Protein AF-E9HWQ7-F1 (afdb_monomer_lite)

InterPro domains:
  IPR001841 Zinc finger, RING-type [PF14634] (20-63)
  IPR001841 Zinc finger, RING-type [PS50089] (20-62)
  IPR001841 Zinc finger, RING-type [SM00184] (20-61)
  IPR013083 Zinc finger, RING/FYVE/PHD-type [G3DSA:3.30.40.10] (8-100)
  IPR016024 Armadillo-type fold [SSF48371] (162-275)
  IPR017907 Zinc finger, RING-type, conserved site [PS00518] (38-47)
  IPR051435 RING finger E3 ubiquitin-protein ligases [PTHR22791] (16-121)

Structure (mmCIF, N/CA/C/O backbone):
data_AF-E9HWQ7-F1
#
_entry.id   AF-E9HWQ7-F1
#
loop_
_atom_site.group_PDB
_atom_site.id
_atom_site.type_symbol
_atom_site.label_atom_id
_atom_site.label_alt_id
_atom_site.label_comp_id
_atom_site.label_asym_id
_atom_site.label_entity_id
_atom_site.label_seq_id
_atom_site.pdbx_PDB_ins_code
_atom_site.Cartn_x
_atom_site.Cartn_y
_atom_site.Cartn_z
_atom_site.occupancy
_atom_site.B_iso_or_equiv
_atom_site.auth_seq_id
_atom_site.auth_comp_id
_atom_site.auth_asym_id
_atom_site.auth_atom_id
_atom_site.pdbx_PDB_model_num
ATOM 1 N N . MET A 1 1 ? -14.355 -8.819 18.023 1.00 38.09 1 MET A N 1
ATOM 2 C CA . MET A 1 1 ? -14.793 -7.953 19.145 1.00 38.09 1 MET A CA 1
ATOM 3 C C . MET A 1 1 ? -13.886 -6.730 19.161 1.00 38.09 1 MET A C 1
ATOM 5 O O . MET A 1 1 ? -12.693 -6.884 19.377 1.00 38.09 1 MET A O 1
ATOM 9 N N . SER A 1 2 ? -14.402 -5.565 18.770 1.00 34.78 2 SER A N 1
ATOM 10 C CA . SER A 1 2 ? -13.606 -4.384 18.405 1.00 34.78 2 SER A CA 1
ATOM 11 C C . SER A 1 2 ? -13.087 -3.610 19.626 1.00 34.78 2 SER A C 1
ATOM 13 O O . SER A 1 2 ? -13.754 -3.515 20.651 1.00 34.78 2 SER A O 1
ATOM 15 N N . ALA A 1 3 ? -11.909 -2.991 19.502 1.00 43.78 3 ALA A N 1
ATOM 16 C CA . ALA A 1 3 ? -11.266 -2.164 20.536 1.00 43.78 3 ALA A CA 1
ATOM 17 C C . ALA A 1 3 ? -12.123 -0.976 21.046 1.00 43.78 3 ALA A C 1
ATOM 19 O O . ALA A 1 3 ? -11.803 -0.346 22.054 1.00 43.78 3 ALA A O 1
ATOM 20 N N . GLU A 1 4 ? -13.233 -0.668 20.374 1.00 41.59 4 GLU A N 1
ATOM 21 C CA . GLU A 1 4 ? -14.211 0.333 20.803 1.00 41.59 4 GLU A CA 1
ATOM 22 C C . GLU A 1 4 ? -15.062 -0.141 21.989 1.00 41.59 4 GLU A C 1
ATOM 24 O O . GLU A 1 4 ? -15.392 0.664 22.864 1.00 41.59 4 GLU A O 1
ATOM 29 N N . SER A 1 5 ? -15.370 -1.442 22.081 1.00 48.78 5 SER A N 1
ATOM 30 C CA . SER A 1 5 ? -16.179 -1.988 23.179 1.00 48.78 5 SER A CA 1
ATOM 31 C C . SER A 1 5 ? -15.398 -2.052 24.494 1.00 48.78 5 SER A C 1
ATOM 33 O O . SER A 1 5 ? -15.957 -1.794 25.561 1.00 48.78 5 SER A O 1
ATOM 35 N N . SER A 1 6 ? -14.091 -2.328 24.432 1.00 52.00 6 SER A N 1
ATOM 36 C CA . SER A 1 6 ? -13.209 -2.334 25.606 1.00 52.00 6 SER A CA 1
ATOM 37 C C . SER A 1 6 ? -12.961 -0.920 26.145 1.00 52.00 6 SER A C 1
ATOM 39 O O . SER A 1 6 ? -12.979 -0.706 27.357 1.00 52.00 6 SER A O 1
ATOM 41 N N . PHE A 1 7 ? -12.818 0.074 25.263 1.00 51.38 7 PHE A N 1
ATOM 42 C CA . PHE A 1 7 ? -12.596 1.468 25.648 1.00 51.38 7 PHE A CA 1
ATOM 43 C C . PHE A 1 7 ? -13.839 2.136 26.261 1.00 51.38 7 PHE A C 1
ATOM 45 O O . PHE A 1 7 ? -13.739 2.840 27.271 1.00 51.38 7 PHE A O 1
ATOM 52 N N . ASN A 1 8 ? -15.025 1.899 25.687 1.00 55.72 8 ASN A N 1
ATOM 53 C CA . ASN A 1 8 ? -16.276 2.461 26.203 1.00 55.72 8 ASN A CA 1
ATOM 54 C C . ASN A 1 8 ? -16.582 1.926 27.618 1.00 55.72 8 ASN A C 1
ATOM 56 O O . ASN A 1 8 ? -17.048 2.669 28.482 1.00 55.72 8 ASN A O 1
ATOM 60 N N . GLY A 1 9 ? -16.207 0.671 27.894 1.00 57.03 9 GLY A N 1
ATOM 61 C CA . GLY A 1 9 ? -16.272 0.081 29.231 1.00 57.03 9 GLY A CA 1
ATOM 62 C C . GLY A 1 9 ? -15.410 0.817 30.263 1.00 57.03 9 GLY A C 1
ATOM 63 O O . GLY A 1 9 ? -15.884 1.112 31.360 1.00 57.03 9 GLY A O 1
ATOM 64 N N . SER A 1 10 ? -14.173 1.176 29.914 1.00 58.75 10 SER A N 1
ATOM 65 C CA . SER A 1 10 ? -13.253 1.890 30.815 1.00 58.75 10 SER A CA 1
ATOM 66 C C . SER A 1 10 ? -13.694 3.332 31.096 1.00 58.75 10 SER A C 1
ATOM 68 O O . SER A 1 10 ? -13.642 3.782 32.242 1.00 58.75 10 SER A O 1
ATOM 70 N N . TYR A 1 11 ? -14.198 4.045 30.081 1.00 61.53 11 TYR A N 1
ATOM 71 C CA . TYR A 1 11 ? -14.720 5.409 30.234 1.00 61.53 11 TYR A CA 1
ATOM 72 C C . TYR A 1 11 ? -15.945 5.464 31.157 1.00 61.53 11 TYR A C 1
ATOM 74 O O . TYR A 1 11 ? -16.020 6.325 32.037 1.00 61.53 11 TYR A O 1
ATOM 82 N N . GLN A 1 12 ? -16.897 4.540 30.985 1.00 63.78 12 GLN A N 1
ATOM 83 C CA . GLN A 1 12 ? -18.099 4.501 31.822 1.00 63.78 12 GLN A CA 1
ATOM 84 C C . GLN A 1 12 ? -17.757 4.154 33.275 1.00 63.78 12 GLN A C 1
ATOM 86 O O . GLN A 1 12 ? -18.236 4.828 34.186 1.00 63.78 12 GLN A O 1
ATOM 91 N N . ARG A 1 13 ? -16.852 3.189 33.506 1.00 64.44 13 ARG A N 1
ATOM 92 C CA . ARG A 1 13 ? -16.381 2.847 34.861 1.00 64.44 13 ARG A CA 1
ATOM 93 C C . ARG A 1 13 ? -15.759 4.047 35.576 1.00 64.44 13 ARG A C 1
ATOM 95 O O . ARG A 1 13 ? -16.118 4.324 36.716 1.00 64.44 13 ARG A O 1
ATOM 102 N N . LEU A 1 14 ? -14.890 4.803 34.902 1.00 64.12 14 LEU A N 1
ATOM 103 C CA . LEU A 1 1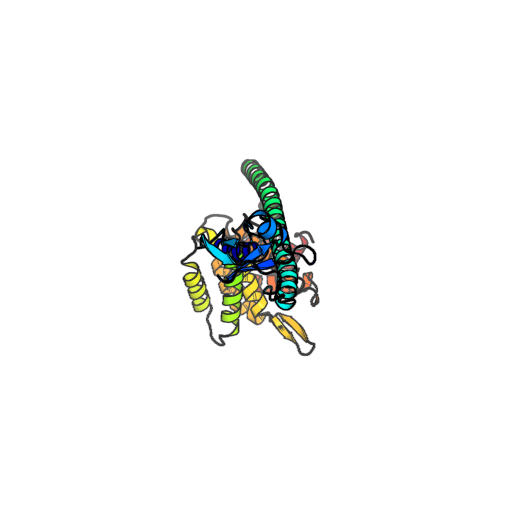4 ? -14.262 5.998 35.480 1.00 64.12 14 LEU A CA 1
ATOM 104 C C . LEU A 1 14 ? -15.267 7.131 35.726 1.00 64.12 14 LEU A C 1
ATOM 106 O O . LEU A 1 14 ? -15.183 7.822 36.737 1.00 64.12 14 LEU A O 1
ATOM 110 N N . LYS A 1 15 ? -16.257 7.311 34.845 1.00 69.50 15 LYS A N 1
ATOM 111 C CA . LYS A 1 15 ? -17.285 8.350 35.000 1.00 69.50 15 LYS A CA 1
ATOM 112 C C . LYS A 1 15 ? -18.106 8.161 36.281 1.00 69.50 15 LYS A C 1
ATOM 114 O O . LYS A 1 15 ? -18.339 9.141 36.984 1.00 69.50 15 LYS A O 1
ATOM 119 N N . HIS A 1 16 ? -18.496 6.927 36.605 1.00 71.12 16 HIS A N 1
ATOM 120 C CA . HIS A 1 16 ? -19.248 6.616 37.828 1.00 71.12 16 HIS A CA 1
ATOM 121 C C . HIS A 1 16 ? -18.441 6.845 39.111 1.00 71.12 16 HIS A C 1
ATOM 123 O O . HIS A 1 16 ? -19.009 7.225 40.135 1.00 71.12 16 HIS A O 1
ATOM 129 N N . LEU A 1 17 ? -17.115 6.692 39.049 1.00 72.31 17 LEU A N 1
ATOM 130 C CA . LEU A 1 17 ? -16.229 7.019 40.167 1.00 72.31 17 LEU A CA 1
ATOM 131 C C . LEU A 1 17 ? -16.227 8.521 40.480 1.00 72.31 17 LEU A C 1
ATOM 133 O O . LEU A 1 17 ? -16.073 8.912 41.630 1.00 72.31 17 LEU A O 1
ATOM 137 N N . MET A 1 18 ? -16.488 9.367 39.483 1.00 75.69 18 MET A N 1
ATOM 138 C CA . MET A 1 18 ? -16.375 10.823 39.590 1.00 75.69 18 MET A CA 1
ATOM 139 C C . MET A 1 18 ? -17.696 11.567 39.819 1.00 75.69 18 MET A C 1
ATOM 141 O O . MET A 1 18 ? -17.697 12.796 39.905 1.00 75.69 18 MET A O 1
ATOM 145 N N . THR A 1 19 ? -18.824 10.859 39.895 1.00 84.88 19 THR A N 1
ATOM 146 C CA . THR A 1 19 ? -20.160 11.459 40.041 1.00 84.88 19 THR A CA 1
ATOM 147 C C . THR A 1 19 ? -20.924 10.856 41.207 1.00 84.88 19 THR A C 1
ATOM 149 O O . THR A 1 19 ? -20.818 9.664 41.482 1.00 84.88 19 THR A O 1
ATOM 152 N N . CYS A 1 20 ? -21.755 11.658 41.865 1.00 87.12 20 CYS A N 1
ATOM 153 C CA . CYS A 1 20 ? -22.647 11.163 42.904 1.00 87.12 20 CYS A CA 1
ATOM 154 C C . CYS A 1 20 ? -23.802 10.354 42.314 1.00 87.12 20 CYS A C 1
ATOM 156 O O . CYS A 1 20 ? -24.519 10.854 41.458 1.00 87.12 20 CYS A O 1
ATOM 158 N N . PHE A 1 21 ? -24.049 9.149 42.827 1.00 86.25 21 PHE A N 1
ATOM 159 C CA . PHE A 1 21 ? -25.102 8.267 42.313 1.00 86.25 21 PHE A CA 1
ATOM 160 C C . PHE A 1 21 ? -26.533 8.782 42.566 1.00 86.25 21 PHE A C 1
ATOM 162 O O . PHE A 1 21 ? -27.467 8.375 41.891 1.00 86.25 21 PHE A O 1
ATOM 169 N N . VAL A 1 22 ? -26.716 9.698 43.524 1.00 88.75 22 VAL A N 1
ATOM 170 C CA . VAL A 1 22 ? -28.037 10.273 43.844 1.00 88.75 22 VAL A CA 1
ATOM 171 C C . VAL A 1 22 ? -28.389 11.432 42.916 1.00 88.75 22 VAL A C 1
ATOM 173 O O . VAL A 1 22 ? -29.502 11.516 42.416 1.00 88.75 22 VAL A O 1
ATOM 176 N N . CYS A 1 23 ? -27.449 12.355 42.705 1.00 90.38 23 CYS A N 1
ATOM 177 C CA . CYS A 1 23 ? -27.715 13.597 41.967 1.00 90.38 23 CYS A CA 1
ATOM 178 C C . CYS A 1 23 ? -27.009 13.677 40.612 1.00 90.38 23 CYS A C 1
ATOM 180 O O . CYS A 1 23 ? -27.131 14.689 39.933 1.00 90.38 23 CYS A O 1
ATOM 182 N N . TYR A 1 24 ? -26.207 12.670 40.266 1.00 87.88 24 TYR A N 1
ATOM 183 C CA . TYR A 1 24 ? -25.407 12.559 39.042 1.00 87.88 24 TYR A CA 1
ATOM 184 C C . TYR A 1 24 ? -24.412 13.704 38.780 1.00 87.88 24 TYR A C 1
ATOM 186 O O . TYR A 1 24 ? -23.743 13.729 37.748 1.00 87.88 24 TYR A O 1
ATOM 194 N N . ASN A 1 25 ? -24.241 14.619 39.738 1.00 87.00 25 ASN A N 1
ATOM 195 C CA . ASN A 1 25 ? -23.278 15.711 39.652 1.00 87.00 25 ASN A CA 1
ATOM 196 C C . ASN A 1 25 ? -21.856 15.228 39.949 1.00 87.00 25 ASN A C 1
ATOM 198 O O . ASN A 1 25 ? -21.650 14.361 40.805 1.00 87.00 25 ASN A O 1
ATOM 202 N N . LYS A 1 26 ? -20.877 15.834 39.267 1.00 83.50 26 LYS A N 1
ATOM 203 C CA . LYS A 1 26 ? -19.449 15.572 39.486 1.00 83.50 26 LYS A CA 1
ATOM 204 C C . LYS A 1 26 ? -18.993 16.038 40.864 1.00 83.50 26 LYS A C 1
ATOM 206 O O . LYS A 1 26 ? -19.458 17.066 41.358 1.00 83.50 26 LYS A O 1
ATOM 211 N N . TYR A 1 27 ? -18.064 15.292 41.449 1.00 80.50 27 TYR A N 1
ATOM 212 C CA . TYR A 1 27 ? -17.334 15.743 42.626 1.00 80.50 27 TYR A CA 1
ATOM 213 C C . TYR A 1 27 ? -16.351 16.860 42.263 1.00 80.50 27 TYR A C 1
ATOM 215 O O . TYR A 1 27 ? -15.840 16.923 41.144 1.00 80.50 27 TYR A O 1
ATOM 223 N N . SER A 1 28 ? -16.123 17.754 43.217 1.00 74.62 28 SER A N 1
ATOM 224 C CA . SER A 1 28 ? -15.225 18.906 43.110 1.00 74.62 28 SER A CA 1
ATOM 225 C C . SER A 1 28 ? -14.748 19.301 44.508 1.00 74.62 28 SER A C 1
ATOM 227 O O . SER A 1 28 ? -15.270 18.797 45.505 1.00 74.62 28 SER A O 1
ATOM 229 N N . ALA A 1 29 ? -13.820 20.257 44.604 1.00 72.12 29 ALA A N 1
ATOM 230 C CA . ALA A 1 29 ? -13.385 20.806 45.892 1.00 72.12 29 ALA A CA 1
ATOM 231 C C . ALA A 1 29 ? -14.562 21.325 46.751 1.00 72.12 29 ALA A C 1
ATOM 233 O O . ALA A 1 29 ? -14.568 21.154 47.968 1.00 72.12 29 ALA A O 1
ATOM 234 N N . SER A 1 30 ? -15.592 21.887 46.108 1.00 75.38 30 SER A N 1
ATOM 235 C CA . SER A 1 30 ? -16.830 22.373 46.737 1.00 75.38 30 SER A CA 1
ATOM 236 C C . SER A 1 30 ? -17.905 21.296 46.936 1.00 75.38 30 SER A C 1
ATOM 238 O O . SER A 1 30 ? -18.883 21.510 47.650 1.00 75.38 30 SER A O 1
ATOM 240 N N . ARG A 1 31 ? -17.746 20.125 46.310 1.00 77.50 31 ARG A N 1
ATOM 241 C CA . ARG A 1 31 ? -18.693 19.008 46.359 1.00 77.50 31 ARG A CA 1
ATOM 242 C C . ARG A 1 31 ? -17.937 17.724 46.666 1.00 77.50 31 ARG A C 1
ATOM 244 O O . ARG A 1 31 ? -17.792 16.861 45.804 1.00 77.50 31 ARG A O 1
ATOM 251 N N . LYS A 1 32 ? -17.448 17.614 47.900 1.00 75.81 32 LYS A N 1
ATOM 252 C CA . LYS A 1 32 ? -16.638 16.477 48.344 1.00 75.81 32 LYS A CA 1
ATOM 253 C C . LYS A 1 32 ? -17.486 15.196 48.480 1.00 75.81 32 LYS A C 1
ATOM 255 O O . LYS A 1 32 ? -18.629 15.268 48.958 1.00 75.81 32 LYS A O 1
ATOM 260 N N . PRO A 1 33 ? -16.971 14.030 48.049 1.00 81.94 33 PRO A N 1
ATOM 261 C CA . PRO A 1 33 ? -17.591 12.743 48.339 1.00 81.94 33 PRO A CA 1
ATOM 262 C C . PRO A 1 33 ? -17.432 12.400 49.827 1.00 81.94 33 PRO A C 1
ATOM 264 O O . PRO A 1 33 ? -16.368 12.607 50.404 1.00 81.94 33 PRO A O 1
ATOM 267 N N . LYS A 1 34 ? -18.479 11.839 50.435 1.00 81.25 34 LYS A N 1
ATOM 268 C CA . LYS A 1 34 ? -18.457 11.269 51.787 1.00 81.25 34 LYS A CA 1
ATOM 269 C C . LYS A 1 34 ? -18.725 9.773 51.725 1.00 81.25 34 LYS A C 1
ATOM 271 O O . LYS A 1 34 ? -19.663 9.349 51.048 1.00 81.25 34 LYS A O 1
ATOM 276 N N . TRP A 1 35 ? -17.919 9.003 52.448 1.00 81.94 35 TRP A N 1
ATOM 277 C CA . TRP A 1 35 ? -18.038 7.552 52.545 1.00 81.94 35 TRP A CA 1
ATOM 278 C C . TRP A 1 35 ? -19.020 7.164 53.647 1.00 81.94 35 TRP A C 1
ATOM 280 O O . TRP A 1 35 ? -18.956 7.669 54.763 1.00 81.94 35 TRP A O 1
ATOM 290 N N . LEU A 1 36 ? -19.917 6.241 53.328 1.00 81.62 36 LEU A N 1
ATOM 291 C CA . LEU A 1 36 ? -20.709 5.511 54.307 1.00 81.62 36 LEU A CA 1
ATOM 292 C C . LEU A 1 36 ? -19.890 4.323 54.850 1.00 81.62 36 LEU A C 1
ATOM 294 O O . LEU A 1 36 ? -18.910 3.899 54.232 1.00 81.62 36 LEU A O 1
ATOM 298 N N . ILE A 1 37 ? -20.302 3.739 55.979 1.00 81.31 37 ILE A N 1
ATOM 299 C CA . ILE A 1 37 ? -19.631 2.585 56.609 1.00 81.31 37 ILE A CA 1
ATOM 300 C C . ILE A 1 37 ? -19.638 1.387 55.650 1.00 81.31 37 ILE A C 1
ATOM 302 O O . ILE A 1 37 ? -18.648 0.667 55.536 1.00 81.31 37 ILE A O 1
ATOM 306 N N . CYS A 1 38 ? -20.706 1.265 54.856 1.00 83.62 38 CYS A N 1
ATOM 307 C CA . CYS A 1 38 ? -20.843 0.301 53.765 1.00 83.62 38 CYS A CA 1
ATOM 308 C C . CYS A 1 38 ? -19.901 0.534 52.562 1.00 83.62 38 CYS A C 1
ATOM 310 O O . CYS A 1 38 ? -20.076 -0.102 51.527 1.00 83.62 38 CYS A O 1
ATOM 312 N N . LYS A 1 39 ? -18.960 1.487 52.649 1.00 83.56 39 LYS A N 1
ATOM 313 C CA . LYS A 1 39 ? -17.978 1.859 51.612 1.00 83.56 39 LYS A CA 1
ATOM 314 C C . LYS A 1 39 ? -18.561 2.435 50.315 1.00 83.56 39 LYS A C 1
ATOM 316 O O . LYS A 1 39 ? -17.842 2.603 49.338 1.00 83.56 39 LYS A O 1
ATOM 321 N N . HIS A 1 40 ? -19.835 2.814 50.303 1.00 85.94 40 HIS A N 1
ATOM 322 C CA . HIS A 1 40 ? -20.406 3.606 49.211 1.00 85.94 40 HIS A CA 1
ATOM 323 C C . HIS A 1 40 ? -20.210 5.098 49.476 1.00 85.94 40 HIS A C 1
ATOM 325 O O . HIS A 1 40 ? -20.271 5.527 50.627 1.00 85.94 40 HIS A O 1
ATOM 331 N N . TYR A 1 41 ? -20.007 5.892 48.424 1.00 85.00 41 TYR A N 1
ATOM 332 C CA . TYR A 1 41 ? -19.729 7.323 48.538 1.00 85.00 41 TYR A CA 1
ATOM 333 C C . TYR A 1 41 ? -20.775 8.179 47.813 1.00 85.00 41 TYR A C 1
ATOM 335 O O . TYR A 1 41 ? -21.244 7.845 46.722 1.00 85.00 41 TYR A O 1
ATOM 343 N N . PHE A 1 42 ? -21.135 9.309 48.424 1.00 87.44 42 PHE A N 1
ATOM 344 C CA . PHE A 1 42 ? -22.141 10.242 47.907 1.00 87.44 42 PHE A CA 1
ATOM 345 C C . PHE A 1 42 ? -21.759 11.693 48.199 1.00 87.44 42 PHE A C 1
ATOM 347 O O . PHE A 1 42 ? -20.926 11.977 49.055 1.00 87.44 42 PHE A O 1
ATOM 354 N N . CYS A 1 43 ? -22.394 12.639 47.506 1.00 87.62 43 CYS A N 1
ATOM 355 C CA . CYS A 1 43 ? -22.187 14.060 47.768 1.00 87.62 43 CYS A CA 1
ATOM 356 C C . CYS A 1 43 ? -22.743 14.458 49.145 1.00 87.62 43 CYS A C 1
ATOM 358 O O . CYS A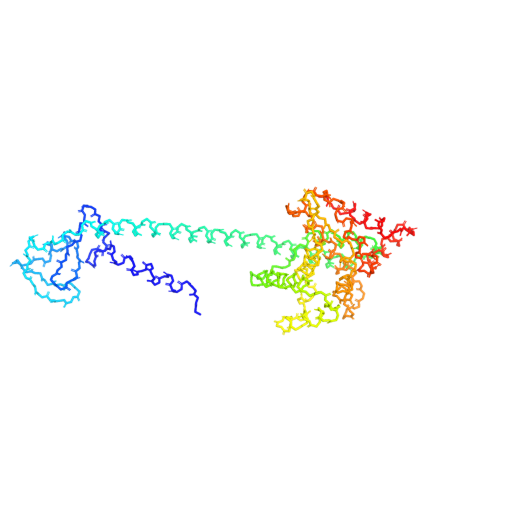 1 43 ? -23.846 14.034 49.491 1.00 87.62 43 CYS A O 1
ATOM 360 N N . GLN A 1 44 ? -22.047 15.317 49.900 1.00 85.12 44 GLN A N 1
ATOM 361 C CA . GLN A 1 44 ? -22.518 15.763 51.225 1.00 85.12 44 GLN A CA 1
ATOM 362 C C . GLN A 1 44 ? -23.936 16.354 51.185 1.00 85.12 44 GLN A C 1
ATOM 364 O O . GLN A 1 44 ? -24.776 15.991 52.000 1.00 85.12 44 GLN A O 1
ATOM 369 N N . GLN A 1 45 ? -24.236 17.191 50.188 1.00 87.75 45 GLN A N 1
ATOM 370 C CA . GLN A 1 45 ? -25.575 17.771 49.998 1.00 87.75 45 GLN A CA 1
ATOM 371 C C . GLN A 1 45 ? -26.663 16.703 49.799 1.00 87.75 45 GLN A C 1
ATOM 373 O O . GLN A 1 45 ? -27.819 16.910 50.143 1.00 87.75 45 GLN A O 1
ATOM 378 N N . CYS A 1 46 ? -26.299 15.569 49.202 1.00 89.94 46 CYS A N 1
ATOM 379 C CA . CYS A 1 46 ? -27.202 14.465 48.922 1.00 89.94 46 CYS A CA 1
ATOM 380 C C . CYS A 1 46 ? -27.469 13.670 50.198 1.00 89.94 46 CYS A C 1
ATOM 382 O O . CYS A 1 46 ? -28.616 13.353 50.484 1.00 89.94 46 CYS A O 1
ATOM 384 N N . LEU A 1 47 ? -26.412 13.401 50.972 1.00 87.69 47 LEU A N 1
ATOM 385 C CA . LEU A 1 47 ? -26.512 12.731 52.267 1.00 87.69 47 LEU A CA 1
ATOM 386 C C . LEU A 1 47 ? -27.357 13.536 53.255 1.00 87.69 47 LEU A C 1
ATOM 388 O O . LEU A 1 47 ? -28.244 12.968 53.877 1.00 87.69 47 LEU A O 1
ATOM 392 N N . ALA A 1 48 ? -27.160 14.856 53.314 1.00 85.50 48 ALA A N 1
ATOM 393 C CA . ALA A 1 48 ? -27.940 15.740 54.180 1.00 85.50 48 ALA A CA 1
ATOM 394 C C . ALA A 1 48 ? -29.450 15.714 53.873 1.00 85.50 48 ALA A C 1
ATOM 396 O O . ALA A 1 48 ? -30.261 15.871 54.775 1.00 85.50 48 ALA A O 1
ATOM 397 N N . LYS A 1 49 ? -29.842 15.488 52.610 1.00 88.19 49 LYS A N 1
ATOM 398 C CA . LYS A 1 49 ? -31.256 15.418 52.200 1.00 88.19 49 LYS A CA 1
ATOM 399 C C . LYS A 1 49 ? -31.937 14.092 52.528 1.00 88.19 49 LYS A C 1
ATOM 401 O O . LYS A 1 49 ? -33.152 14.068 52.668 1.00 88.19 49 LYS A O 1
ATOM 406 N N . ILE A 1 50 ? -31.180 12.996 52.572 1.00 87.44 50 ILE A N 1
ATOM 407 C CA . ILE A 1 50 ? -31.714 11.648 52.840 1.00 87.44 50 ILE A CA 1
ATOM 408 C C . ILE A 1 50 ? -31.529 11.224 54.298 1.00 87.44 50 ILE A C 1
ATOM 410 O O . ILE A 1 50 ? -31.927 10.125 54.675 1.00 87.44 50 ILE A O 1
ATOM 414 N N . GLN A 1 51 ? -30.867 12.062 55.091 1.00 86.19 51 GLN A N 1
ATOM 415 C CA . GLN A 1 51 ? -30.707 11.856 56.515 1.00 86.19 51 GLN A CA 1
ATOM 416 C C . GLN A 1 51 ? -32.036 12.114 57.217 1.00 86.19 51 GLN A C 1
ATOM 418 O O . GLN A 1 51 ? -32.621 13.187 57.095 1.00 86.19 51 GLN A O 1
ATOM 423 N N . GLU A 1 52 ? -32.466 11.148 58.017 1.00 82.88 52 GLU A N 1
ATOM 424 C CA . GLU A 1 52 ? -33.668 11.252 58.831 1.00 82.88 52 GLU A CA 1
ATOM 425 C C . GLU A 1 52 ? -33.316 10.864 60.268 1.00 82.88 52 GLU A C 1
ATOM 427 O O . GLU A 1 52 ? -32.770 9.789 60.513 1.00 82.88 52 GLU A O 1
ATOM 432 N N . LYS A 1 53 ? -33.561 11.767 61.229 1.00 83.81 53 LYS A N 1
ATOM 433 C CA . LYS A 1 53 ? -33.288 11.552 62.668 1.00 83.81 53 LYS A CA 1
ATOM 434 C C . LYS A 1 53 ? -31.865 11.037 62.974 1.00 83.81 53 LYS A C 1
ATOM 436 O O . LYS A 1 53 ? -31.671 10.225 63.871 1.00 83.81 53 LYS A O 1
ATOM 441 N N . GLY A 1 54 ? -30.861 11.492 62.217 1.00 81.19 54 GLY A N 1
ATOM 442 C CA . GLY A 1 54 ? -29.461 11.078 62.411 1.00 81.19 54 GLY A CA 1
ATOM 443 C C . GLY A 1 54 ? -29.085 9.733 61.778 1.00 81.19 54 GLY A C 1
ATOM 444 O O . GLY A 1 54 ? -27.946 9.292 61.917 1.00 81.19 54 GLY A O 1
ATOM 445 N N . MET A 1 55 ? -30.000 9.093 61.050 1.00 83.62 55 MET A N 1
ATOM 446 C CA . MET A 1 55 ? -29.746 7.853 60.321 1.00 83.62 55 MET A CA 1
ATOM 447 C C . MET A 1 55 ? -29.758 8.092 58.811 1.00 83.62 55 MET A C 1
ATOM 449 O O . MET A 1 55 ? -30.516 8.913 58.296 1.00 83.62 55 MET A O 1
ATOM 453 N N . ILE A 1 56 ? -28.922 7.348 58.088 1.00 88.62 56 ILE A N 1
ATOM 454 C CA . ILE A 1 56 ? -28.914 7.301 56.625 1.00 88.62 56 ILE A CA 1
ATOM 455 C C . ILE A 1 56 ? -29.063 5.854 56.179 1.00 88.62 56 ILE A C 1
ATOM 457 O O . ILE A 1 56 ? -28.336 4.963 56.624 1.00 88.62 56 ILE A O 1
ATOM 461 N N . LYS A 1 57 ? -29.977 5.633 55.236 1.00 90.06 57 LYS A N 1
ATOM 462 C CA . LYS A 1 57 ? -30.088 4.382 54.490 1.00 90.06 57 LYS A CA 1
ATOM 463 C C . LYS A 1 57 ? -29.321 4.520 53.180 1.00 90.06 57 LYS A C 1
ATOM 465 O O . LYS A 1 57 ? -29.637 5.391 52.374 1.00 90.06 57 LYS A O 1
ATOM 470 N N . CYS A 1 58 ? -28.312 3.678 52.959 1.00 89.31 58 CYS A N 1
ATOM 471 C CA . CYS A 1 58 ? -27.499 3.752 51.746 1.00 89.31 58 CYS A CA 1
ATOM 472 C C . CYS A 1 58 ? -28.371 3.588 50.480 1.00 89.31 58 CYS A C 1
ATOM 474 O O . CYS A 1 58 ? -29.035 2.559 50.343 1.00 89.31 58 CYS A O 1
ATOM 476 N N . PRO A 1 59 ? -28.324 4.520 49.512 1.00 89.56 59 PRO A N 1
ATOM 477 C CA . PRO A 1 59 ? -29.063 4.389 48.253 1.00 89.56 59 PRO A CA 1
ATOM 478 C C . PRO A 1 59 ? -28.690 3.160 47.407 1.00 89.56 59 PRO A C 1
ATOM 480 O O . PRO A 1 59 ? -29.505 2.707 46.610 1.00 89.56 59 PRO A O 1
ATOM 483 N N . LEU A 1 60 ? -27.474 2.622 47.571 1.00 87.88 60 LEU A N 1
ATOM 484 C CA . LEU A 1 60 ? -26.971 1.492 46.782 1.00 87.88 60 LEU A CA 1
ATOM 485 C C . LEU A 1 60 ? -27.254 0.138 47.445 1.00 87.88 60 LEU A C 1
ATOM 487 O O . LEU A 1 60 ? -27.886 -0.719 46.837 1.00 87.88 60 LEU A O 1
ATOM 491 N N . CYS A 1 61 ? -26.829 -0.060 48.697 1.00 91.31 61 CYS A N 1
ATOM 492 C CA . CYS A 1 61 ? -26.973 -1.350 49.390 1.00 91.31 61 CYS A CA 1
ATOM 493 C C . CYS A 1 61 ? -28.083 -1.388 50.444 1.00 91.31 61 CYS A C 1
ATOM 495 O O . CYS A 1 61 ? -28.288 -2.424 51.069 1.00 91.31 61 CYS A O 1
ATOM 497 N N . ARG A 1 62 ? -28.789 -0.273 50.674 1.00 89.81 62 ARG A N 1
ATOM 498 C CA . ARG A 1 62 ? -29.897 -0.151 51.641 1.00 89.81 62 ARG A CA 1
ATOM 499 C C . ARG A 1 62 ? -29.530 -0.414 53.106 1.00 89.81 62 ARG A C 1
ATOM 501 O O . ARG A 1 62 ? -30.434 -0.435 53.939 1.00 89.81 62 ARG A O 1
ATOM 508 N N . GLN A 1 63 ? -28.244 -0.559 53.435 1.00 88.50 63 GLN A N 1
ATOM 509 C CA . GLN A 1 63 ? -27.776 -0.667 54.817 1.00 88.50 63 GLN A CA 1
ATOM 510 C C . GLN A 1 63 ? -28.063 0.634 55.577 1.00 88.50 63 GLN A C 1
ATOM 512 O O . GLN A 1 63 ? -27.781 1.727 55.074 1.00 88.50 63 GLN A O 1
ATOM 517 N N . LEU A 1 64 ? -28.662 0.498 56.761 1.00 86.81 64 LEU A N 1
ATOM 518 C CA . LEU A 1 64 ? -28.972 1.596 57.672 1.00 86.81 64 LEU A CA 1
ATOM 519 C C . LEU A 1 64 ? -27.774 1.845 58.586 1.00 86.81 64 LEU A C 1
ATOM 521 O O . LEU A 1 64 ? -27.174 0.899 59.092 1.00 86.81 64 LEU A O 1
ATOM 525 N N . GLN A 1 65 ? -27.434 3.107 58.800 1.00 82.88 65 GLN A N 1
ATOM 526 C CA . GLN A 1 65 ? -26.311 3.480 59.650 1.00 82.88 65 GLN A CA 1
ATOM 527 C C . GLN A 1 65 ? -26.515 4.862 60.264 1.00 82.88 65 GLN A C 1
ATOM 529 O O . GLN A 1 65 ? -27.151 5.733 59.666 1.00 82.88 65 GLN A O 1
ATOM 534 N N . PHE A 1 66 ? -25.930 5.062 61.443 1.00 79.25 66 PHE A N 1
ATOM 535 C CA . PHE A 1 66 ? -25.820 6.377 62.063 1.00 79.25 66 PHE A CA 1
ATOM 536 C C . PHE A 1 66 ? -24.904 7.270 61.223 1.00 79.25 66 PHE A C 1
ATOM 538 O O . PHE A 1 66 ? -23.844 6.840 60.765 1.00 79.25 66 PHE A O 1
ATOM 545 N N . TYR A 1 67 ? -25.332 8.507 60.990 1.00 71.75 67 TYR A N 1
ATOM 546 C CA . TYR A 1 67 ? -24.547 9.514 60.291 1.00 71.75 67 TYR A CA 1
ATOM 547 C C . TYR A 1 67 ? -23.922 10.458 61.317 1.00 71.75 67 TYR A C 1
ATOM 549 O O . TYR A 1 67 ? -24.635 11.220 61.965 1.00 71.75 67 TYR A O 1
ATOM 557 N N . SER A 1 68 ? -22.596 10.410 61.457 1.00 66.50 68 SER A N 1
ATOM 558 C CA . SER A 1 68 ? -21.827 11.427 62.177 1.00 66.50 68 SER A CA 1
ATOM 559 C C . SER A 1 68 ? -21.015 12.256 61.185 1.00 66.50 68 SER A C 1
ATOM 561 O O . SER A 1 68 ? -20.482 11.730 60.205 1.00 66.50 68 SER A O 1
ATOM 563 N N . GLU A 1 69 ? -20.914 13.567 61.408 1.00 60.53 69 GLU A N 1
ATOM 564 C CA . GLU A 1 69 ? -20.104 14.434 60.541 1.00 60.53 69 GLU A CA 1
ATOM 565 C C . GLU A 1 69 ? -18.600 14.127 60.641 1.00 60.53 69 GLU A C 1
ATOM 567 O O . GLU A 1 69 ? -17.865 14.355 59.679 1.00 60.53 69 GLU A O 1
ATOM 572 N N . GLU A 1 70 ? -18.182 13.526 61.757 1.00 56.56 70 GLU A N 1
ATOM 573 C CA . GLU A 1 70 ? -16.796 13.275 62.166 1.00 56.56 70 GLU A CA 1
ATOM 574 C C . GLU A 1 70 ? -16.176 11.997 61.570 1.00 56.56 70 GLU A C 1
ATOM 576 O O . GLU A 1 70 ? -14.957 11.869 61.529 1.00 56.56 70 GLU A O 1
ATOM 581 N N . THR A 1 71 ? -16.966 11.059 61.029 1.00 49.50 71 THR A N 1
ATOM 582 C CA . THR A 1 71 ? -16.440 9.818 60.404 1.00 49.50 71 THR A CA 1
ATOM 583 C C . THR A 1 71 ? -16.041 9.980 58.930 1.00 49.50 71 THR A C 1
ATOM 585 O O . THR A 1 71 ? -15.692 9.014 58.245 1.00 49.50 71 THR A O 1
ATOM 588 N N . SER A 1 72 ? -16.046 11.212 58.418 1.00 51.75 72 SER A N 1
ATOM 589 C CA . SER A 1 72 ? -15.664 11.533 57.045 1.00 51.75 72 SER A CA 1
ATOM 590 C C . SER A 1 72 ? -14.142 11.539 56.886 1.00 51.75 72 SER A C 1
ATOM 592 O O . SER A 1 72 ? -13.528 12.603 56.893 1.00 51.75 72 SER A O 1
ATOM 594 N N . ILE A 1 73 ? -13.535 10.370 56.662 1.00 53.50 73 ILE A N 1
ATOM 595 C CA . ILE A 1 73 ? -12.175 10.281 56.108 1.00 53.50 73 ILE A CA 1
ATOM 596 C C . ILE A 1 73 ? -12.183 11.094 54.806 1.00 53.50 73 ILE A C 1
ATOM 598 O O . ILE A 1 73 ? -12.786 10.664 53.823 1.00 53.50 73 ILE A O 1
ATOM 602 N N . GLN A 1 74 ? -11.595 12.295 54.819 1.00 61.78 74 GLN A N 1
ATOM 603 C CA . GLN A 1 74 ? -11.331 13.081 53.618 1.00 61.78 74 GLN A CA 1
ATOM 604 C C . GLN A 1 74 ? -10.028 12.560 53.031 1.00 61.78 74 GLN A C 1
ATOM 606 O O . GLN A 1 74 ? -8.971 12.818 53.601 1.00 61.78 74 GLN A O 1
ATOM 611 N N . PRO A 1 75 ? -10.041 11.816 51.919 1.00 56.88 75 PRO A N 1
ATOM 612 C CA . PRO A 1 75 ? -8.804 11.486 51.265 1.00 56.88 75 PRO A CA 1
ATOM 613 C C . PRO A 1 75 ? -8.594 12.612 50.256 1.00 56.88 75 PRO A C 1
ATOM 615 O O . PRO A 1 75 ? -9.109 12.544 49.140 1.00 56.88 75 PRO A O 1
ATOM 618 N N . ASP A 1 76 ? -7.861 13.658 50.632 1.00 59.22 76 ASP A N 1
ATOM 619 C CA . ASP A 1 76 ? -7.387 14.661 49.666 1.00 59.22 76 ASP A CA 1
ATOM 620 C C . ASP A 1 76 ? -6.670 13.971 48.487 1.00 59.22 76 ASP A C 1
ATOM 622 O O . ASP A 1 76 ? -6.826 14.363 47.334 1.00 59.22 76 ASP A O 1
ATOM 626 N N . ALA A 1 77 ? -6.035 12.824 48.755 1.00 59.59 77 ALA A N 1
ATOM 627 C CA . ALA A 1 77 ? -5.499 11.904 47.756 1.00 59.59 77 ALA A CA 1
ATOM 628 C C . ALA A 1 77 ? -6.541 11.377 46.747 1.00 59.59 77 ALA A C 1
ATOM 630 O O . ALA A 1 77 ? -6.214 11.191 45.581 1.00 59.59 77 ALA A O 1
ATOM 631 N N . VAL A 1 78 ? -7.795 11.136 47.149 1.00 65.06 78 VAL A N 1
ATOM 632 C CA . VAL A 1 78 ? -8.867 10.697 46.235 1.00 65.06 78 VAL A CA 1
ATOM 633 C C . VAL A 1 78 ? -9.368 11.863 45.392 1.00 65.06 78 VAL A C 1
ATOM 635 O O . VAL A 1 78 ? -9.659 11.658 44.218 1.00 65.06 78 VAL A O 1
ATOM 638 N N . VAL A 1 79 ? -9.430 13.079 45.942 1.00 65.75 79 VAL A N 1
ATOM 639 C CA . VAL A 1 79 ? -9.785 14.278 45.164 1.00 65.75 79 VAL A CA 1
ATOM 640 C C . VAL A 1 79 ? -8.700 14.588 44.125 1.00 65.75 79 VAL A C 1
ATOM 642 O O . VAL A 1 79 ? -9.034 14.809 42.964 1.00 65.75 79 VAL A O 1
ATOM 645 N N . ASP A 1 80 ? -7.420 14.490 44.493 1.00 68.31 80 ASP A N 1
ATOM 646 C CA . ASP A 1 80 ? -6.281 14.643 43.573 1.00 68.31 80 ASP A CA 1
ATOM 647 C C . ASP A 1 80 ? -6.251 13.541 42.493 1.00 68.31 80 ASP A C 1
ATOM 649 O O . ASP A 1 80 ? -6.092 13.812 41.299 1.00 68.31 80 ASP A O 1
ATOM 653 N N . LEU A 1 81 ? -6.507 12.282 42.874 1.00 68.81 81 LEU A N 1
ATOM 654 C CA . LEU A 1 81 ? -6.628 11.175 41.919 1.00 68.81 81 LEU A CA 1
ATOM 655 C C . LEU A 1 81 ? -7.808 11.388 40.953 1.00 68.81 81 LEU A C 1
ATOM 657 O O . LEU A 1 81 ? -7.700 11.101 39.759 1.00 68.81 81 LEU A O 1
ATOM 661 N N . MET A 1 82 ? -8.927 11.914 41.457 1.00 68.38 82 MET A N 1
ATOM 662 C CA . MET A 1 82 ? -10.094 12.277 40.652 1.00 68.38 82 MET A CA 1
ATOM 663 C C . MET A 1 82 ? -9.777 13.421 39.685 1.00 68.38 82 MET A C 1
ATOM 665 O O . MET A 1 82 ? -10.149 13.348 38.514 1.00 68.38 82 MET A O 1
ATOM 669 N N . GLU A 1 83 ? -9.063 14.455 40.121 1.00 71.62 83 GLU A N 1
ATOM 670 C CA . GLU A 1 83 ? -8.674 15.576 39.266 1.00 71.62 83 GLU A CA 1
ATOM 671 C C . GLU A 1 83 ? -7.732 15.123 38.140 1.00 71.62 83 GLU A C 1
ATOM 673 O O . GLU A 1 83 ? -8.006 15.382 36.962 1.00 71.62 83 GLU A O 1
ATOM 678 N N . LYS A 1 84 ? -6.720 14.307 38.456 1.00 74.81 84 LYS A N 1
ATOM 679 C CA . LYS A 1 84 ? -5.836 13.668 37.463 1.00 74.81 84 LYS A CA 1
ATOM 680 C C . LYS A 1 84 ? -6.605 12.778 36.482 1.00 74.81 84 LYS A C 1
ATOM 682 O O . LYS A 1 84 ? -6.355 12.824 35.273 1.00 74.81 84 LYS A O 1
ATOM 687 N N . ALA A 1 85 ? -7.588 12.018 36.968 1.00 73.88 85 ALA A N 1
ATOM 688 C CA . ALA A 1 85 ? -8.467 11.220 36.116 1.00 73.88 85 ALA A CA 1
ATOM 689 C C . ALA A 1 85 ? -9.320 12.097 35.178 1.00 73.88 85 ALA A C 1
ATOM 691 O O . ALA A 1 85 ? -9.523 11.731 34.018 1.00 73.88 85 ALA A O 1
ATOM 692 N N . SER A 1 86 ? -9.768 13.277 35.627 1.00 73.06 86 SER A N 1
ATOM 693 C CA . SER A 1 86 ? -10.528 14.218 34.790 1.00 73.06 86 SER A CA 1
ATOM 694 C C . SER A 1 86 ? -9.716 14.740 33.599 1.00 73.06 86 SER A C 1
ATOM 696 O O . SER A 1 86 ? -10.224 14.769 32.473 1.00 73.06 86 SER A O 1
ATOM 698 N N . VAL A 1 87 ? -8.442 15.077 33.827 1.00 77.56 87 VAL A N 1
ATOM 699 C CA . VAL A 1 87 ? -7.509 15.550 32.794 1.00 77.56 87 VAL A CA 1
ATOM 700 C C . VAL A 1 87 ? -7.210 14.432 31.799 1.00 77.56 87 VAL A C 1
ATOM 702 O O . VAL A 1 87 ? -7.257 14.639 30.583 1.00 77.56 87 VAL A O 1
ATOM 705 N N . HIS A 1 88 ? -6.980 13.215 32.296 1.00 77.69 88 HIS A N 1
ATOM 706 C CA . HIS A 1 88 ? -6.765 12.050 31.445 1.00 77.69 88 HIS A CA 1
ATOM 707 C C . HIS A 1 88 ? -7.986 11.760 30.554 1.00 77.69 88 HIS A C 1
ATOM 709 O O . HIS A 1 88 ? -7.846 11.565 29.345 1.00 77.69 88 HIS A O 1
ATOM 715 N N . LEU A 1 89 ? -9.200 11.830 31.112 1.00 75.62 89 LEU A N 1
ATOM 716 C CA . LEU A 1 89 ? -10.454 11.691 30.364 1.00 75.62 89 LEU A CA 1
ATOM 717 C C . LEU A 1 89 ? -10.618 12.769 29.282 1.00 75.62 89 LEU A C 1
ATOM 719 O O . LEU A 1 89 ? -11.090 12.465 28.185 1.00 75.62 89 LEU A O 1
ATOM 723 N N . ALA A 1 90 ? -10.232 14.017 29.561 1.00 78.38 90 ALA A N 1
ATOM 724 C CA . ALA A 1 90 ? -10.265 15.096 28.575 1.00 78.38 90 ALA A CA 1
ATOM 725 C C . ALA A 1 90 ? -9.296 14.832 27.411 1.00 78.38 90 ALA A C 1
ATOM 727 O O . ALA A 1 90 ? -9.687 14.939 26.246 1.00 78.38 90 ALA A O 1
ATOM 728 N N . ARG A 1 91 ? -8.067 14.395 27.714 1.00 80.12 91 ARG A N 1
ATOM 729 C CA . ARG A 1 91 ? -7.057 14.036 26.706 1.00 80.12 91 ARG A CA 1
ATOM 730 C C . ARG A 1 91 ? -7.508 12.868 25.830 1.00 80.12 91 ARG A C 1
ATOM 732 O O . ARG A 1 91 ? -7.366 12.917 24.610 1.00 80.12 91 ARG A O 1
ATOM 739 N N . LEU A 1 92 ? -8.107 11.845 26.433 1.00 74.25 92 LEU A N 1
ATOM 740 C CA . LEU A 1 92 ? -8.660 10.706 25.703 1.00 74.25 92 LEU A CA 1
ATOM 741 C C . LEU A 1 92 ? -9.783 11.118 24.737 1.00 74.25 92 LEU A C 1
ATOM 743 O O . LEU A 1 92 ? -9.805 10.667 23.591 1.00 74.25 92 LEU A O 1
ATOM 747 N N . LYS A 1 93 ? -10.686 12.013 25.159 1.00 80.06 93 LYS A N 1
ATOM 748 C CA . LYS A 1 93 ? -11.731 12.562 24.277 1.00 80.06 93 LYS A CA 1
ATOM 749 C C . LYS A 1 93 ? -11.153 13.373 23.120 1.00 80.06 93 LYS A C 1
ATOM 751 O O . LYS A 1 93 ? -11.638 13.241 21.999 1.00 80.06 93 LYS A O 1
ATOM 756 N N . ALA A 1 94 ? -10.128 14.185 23.380 1.00 78.50 94 ALA A N 1
ATOM 757 C CA . ALA A 1 94 ? -9.452 14.961 22.344 1.00 78.50 94 ALA A CA 1
ATOM 758 C C . ALA A 1 94 ? -8.810 14.047 21.286 1.00 78.50 94 ALA A C 1
ATOM 760 O O . ALA A 1 94 ? -9.042 14.238 20.095 1.00 78.50 94 ALA A O 1
ATOM 761 N N . ASN A 1 95 ? -8.110 12.989 21.711 1.00 72.19 95 ASN A N 1
ATOM 762 C CA . ASN A 1 95 ? -7.535 11.996 20.798 1.00 72.19 95 ASN A CA 1
ATOM 763 C C . ASN A 1 95 ? -8.601 11.280 19.954 1.00 72.19 95 ASN A C 1
ATOM 765 O O . ASN A 1 95 ? -8.402 11.068 18.760 1.00 72.19 95 ASN A O 1
ATOM 769 N N . GLN A 1 96 ? -9.755 10.935 20.536 1.00 76.81 96 GLN A N 1
ATOM 770 C CA . GLN A 1 96 ? -10.861 10.359 19.764 1.00 76.81 96 GLN A CA 1
ATOM 771 C C . GLN A 1 96 ? -11.424 11.330 18.728 1.00 76.81 96 GLN A C 1
ATOM 773 O O . GLN A 1 96 ? -11.750 10.912 17.619 1.00 76.81 96 GLN A O 1
ATOM 778 N N . ARG A 1 97 ? -11.556 12.610 19.085 1.00 80.50 97 ARG A N 1
ATOM 779 C CA . ARG A 1 97 ? -12.038 13.641 18.165 1.00 80.50 97 ARG A CA 1
ATOM 780 C C . ARG A 1 97 ? -11.092 13.795 16.975 1.00 80.50 97 ARG A C 1
ATOM 782 O O . ARG A 1 97 ? -11.554 13.689 15.846 1.00 80.50 97 ARG A O 1
ATOM 789 N N . LEU A 1 98 ? -9.790 13.921 17.233 1.00 75.81 98 LEU A N 1
ATOM 790 C CA . LEU A 1 98 ? -8.750 13.962 16.199 1.00 75.81 98 LEU A CA 1
ATOM 791 C C . LEU A 1 98 ? -8.790 12.727 15.292 1.00 75.81 98 LEU A C 1
ATOM 793 O O . LEU A 1 98 ? -8.724 12.859 14.075 1.00 75.81 98 LEU A O 1
ATOM 797 N N . LYS A 1 99 ? -8.967 11.530 15.864 1.00 70.12 99 LYS A N 1
ATOM 798 C CA . LYS A 1 99 ? -9.080 10.293 15.079 1.00 70.12 99 LYS A CA 1
ATOM 799 C C . LYS A 1 99 ? -10.300 10.300 14.151 1.00 70.12 99 LYS A C 1
ATOM 801 O O . LYS A 1 99 ? -10.189 9.869 13.012 1.00 70.12 99 LYS A O 1
ATOM 806 N N . ARG A 1 100 ? -11.452 10.807 14.606 1.00 74.88 100 ARG A N 1
ATOM 807 C CA . ARG A 1 100 ? -12.661 10.925 13.769 1.00 74.88 100 ARG A CA 1
ATOM 808 C C . ARG A 1 100 ? -12.523 11.999 12.696 1.00 74.88 100 ARG A C 1
ATOM 810 O O . ARG A 1 100 ? -12.987 11.780 11.589 1.00 74.88 100 ARG A O 1
ATOM 817 N N . GLU A 1 101 ? -11.918 13.139 13.022 1.00 74.69 101 GLU A N 1
ATOM 818 C CA . GLU A 1 101 ? -11.660 14.223 12.064 1.00 74.69 101 GLU A CA 1
ATOM 819 C C . GLU A 1 101 ? -10.687 13.778 10.966 1.00 74.69 101 GLU A C 1
ATOM 821 O O . GLU A 1 101 ? -10.903 14.079 9.794 1.00 74.69 101 GLU A O 1
ATOM 826 N N . LEU A 1 102 ? -9.666 12.994 11.321 1.00 69.06 102 LEU A N 1
ATOM 827 C CA . LEU A 1 102 ? -8.782 12.359 10.349 1.00 69.06 102 LEU A CA 1
ATOM 828 C C . LEU A 1 102 ? -9.565 11.410 9.428 1.00 69.06 102 LEU A C 1
ATOM 830 O O . LEU A 1 102 ? -9.407 11.468 8.212 1.00 69.06 102 LEU A O 1
ATOM 834 N N . GLU A 1 103 ? -10.459 10.596 9.986 1.00 60.06 103 GLU A N 1
ATOM 835 C CA . GLU A 1 103 ? -11.219 9.608 9.215 1.00 60.06 103 GLU A CA 1
ATOM 836 C C . GLU A 1 103 ? -12.291 10.242 8.327 1.00 60.06 103 GLU A C 1
ATOM 838 O O . GLU A 1 103 ? -12.468 9.827 7.185 1.00 60.06 103 GLU A O 1
ATOM 843 N N . THR A 1 104 ? -12.950 11.309 8.776 1.00 64.12 104 THR A N 1
ATOM 844 C CA . THR A 1 104 ? -13.864 12.073 7.918 1.00 64.12 104 THR A CA 1
ATOM 845 C C . THR A 1 104 ? -13.119 12.850 6.839 1.00 64.12 104 THR A C 1
ATOM 847 O O . THR A 1 104 ? -13.617 12.943 5.718 1.00 64.12 104 THR A O 1
ATOM 850 N N . ALA A 1 105 ? -11.920 13.368 7.123 1.00 57.72 105 ALA A N 1
ATOM 851 C CA . ALA A 1 105 ? -11.069 13.979 6.106 1.00 57.72 105 ALA A CA 1
ATOM 852 C C . ALA A 1 105 ? -10.631 12.952 5.051 1.00 57.72 105 ALA A C 1
ATOM 854 O O . ALA A 1 105 ? -10.680 13.262 3.860 1.00 57.72 105 ALA A O 1
ATOM 855 N N . LYS A 1 106 ? -10.291 11.720 5.461 1.00 51.12 106 LYS A N 1
ATOM 856 C CA . LYS A 1 106 ? -10.052 10.603 4.534 1.00 51.12 106 LYS A CA 1
ATOM 857 C C . LYS A 1 106 ? -11.291 10.335 3.674 1.00 51.12 106 LYS A C 1
ATOM 859 O O . LYS A 1 106 ? -11.169 10.382 2.458 1.00 51.12 106 LYS A O 1
ATOM 864 N N . ILE A 1 107 ? -12.478 10.170 4.270 1.00 49.16 107 ILE A N 1
ATOM 865 C CA . ILE A 1 107 ? -13.743 9.896 3.549 1.00 49.16 107 ILE A CA 1
ATOM 866 C C . ILE A 1 107 ? -14.132 11.020 2.574 1.00 49.16 107 ILE A C 1
ATOM 868 O O . ILE A 1 107 ? -14.589 10.761 1.466 1.00 49.16 107 ILE A O 1
ATOM 872 N N . ARG A 1 108 ? -13.940 12.289 2.939 1.00 49.91 108 ARG A N 1
ATOM 873 C CA . ARG A 1 108 ? -14.206 13.403 2.012 1.00 49.91 108 ARG A CA 1
ATOM 874 C C . ARG A 1 108 ? -13.241 13.414 0.841 1.00 49.91 108 ARG A C 1
ATOM 876 O O . ARG A 1 108 ? -13.641 13.739 -0.272 1.00 49.91 108 ARG A O 1
ATOM 883 N N . LYS A 1 109 ? -11.976 13.061 1.091 1.00 44.50 109 LYS A N 1
ATOM 884 C CA . LYS A 1 109 ? -11.009 12.849 0.017 1.00 44.50 109 LYS A CA 1
ATOM 885 C C . LYS A 1 109 ? -11.543 11.751 -0.901 1.00 44.50 109 LYS A C 1
ATOM 887 O O . LYS A 1 109 ? -11.691 12.015 -2.081 1.00 44.50 109 LYS A O 1
ATOM 892 N N . ILE A 1 110 ? -11.931 10.606 -0.333 1.00 44.31 110 ILE A N 1
ATOM 893 C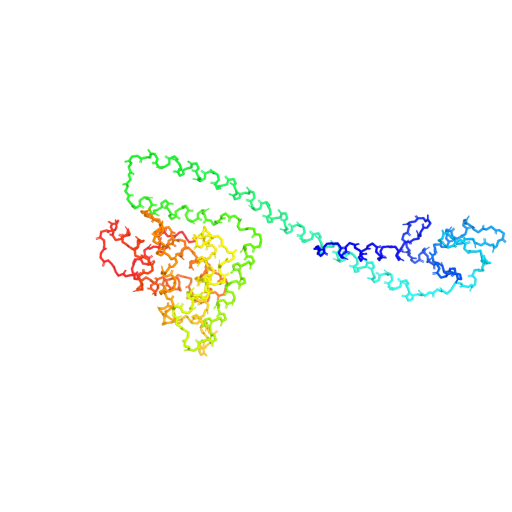 CA . ILE A 1 110 ? -12.503 9.441 -1.027 1.00 44.31 110 ILE A CA 1
ATOM 894 C C . ILE A 1 110 ? -13.638 9.818 -1.987 1.00 44.31 110 ILE A C 1
ATOM 896 O O . ILE A 1 110 ? -13.516 9.612 -3.186 1.00 44.31 110 ILE A O 1
ATOM 900 N N . GLN A 1 111 ? -14.694 10.456 -1.482 1.00 43.47 111 GLN A N 1
ATOM 901 C CA . GLN A 1 111 ? -15.881 10.796 -2.280 1.00 43.47 111 GLN A CA 1
ATOM 902 C C . GLN A 1 111 ? -15.575 11.751 -3.441 1.00 43.47 111 GLN A C 1
ATOM 904 O O . GLN A 1 111 ? -16.210 11.697 -4.491 1.00 43.47 111 GLN A O 1
ATOM 909 N N . MET A 1 112 ? -14.593 12.634 -3.262 1.00 44.50 112 MET A N 1
ATOM 910 C CA . MET A 1 112 ? -14.131 13.531 -4.318 1.00 44.50 112 MET A CA 1
ATOM 911 C C . MET A 1 112 ? -13.392 12.779 -5.438 1.00 44.50 112 MET A C 1
ATOM 913 O O . MET A 1 112 ? -13.401 13.242 -6.578 1.00 44.50 112 MET A O 1
ATOM 917 N N . TRP A 1 113 ? -12.747 11.649 -5.123 1.00 42.84 113 TRP A N 1
ATOM 918 C CA . TRP A 1 113 ? -12.090 10.782 -6.105 1.00 42.84 113 TRP A CA 1
ATOM 919 C C . TRP A 1 113 ? -13.103 9.904 -6.850 1.00 42.84 113 TRP A C 1
ATOM 921 O O . TRP A 1 113 ? -13.031 9.866 -8.075 1.00 42.84 113 TRP A O 1
ATOM 931 N N . ASP A 1 114 ? -14.098 9.326 -6.162 1.00 41.41 114 ASP A N 1
ATOM 932 C CA . ASP A 1 114 ? -15.163 8.509 -6.783 1.00 41.41 114 ASP A CA 1
ATOM 933 C C . ASP A 1 114 ? -15.943 9.289 -7.864 1.00 41.41 114 ASP A C 1
ATOM 935 O O . ASP A 1 114 ? -16.276 8.767 -8.928 1.00 41.41 114 ASP A O 1
ATOM 939 N N . GLU A 1 115 ? -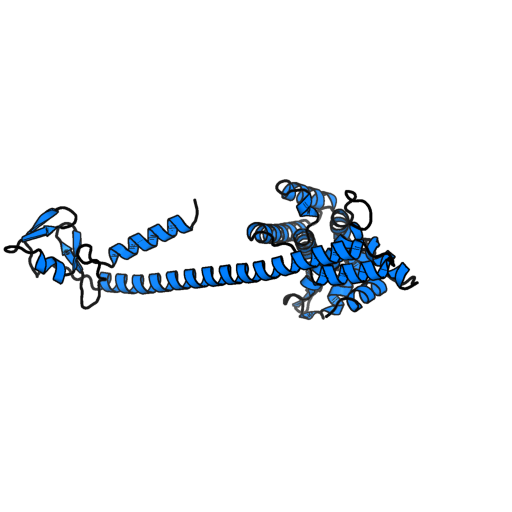16.216 10.577 -7.624 1.00 45.97 115 GLU A N 1
ATOM 940 C CA . GLU A 1 115 ? -16.886 11.443 -8.606 1.00 45.97 115 GLU A CA 1
ATOM 941 C C . GLU A 1 115 ? -16.016 11.706 -9.848 1.00 45.97 115 GLU A C 1
ATOM 943 O O . GLU A 1 115 ? -16.520 11.820 -10.967 1.00 45.97 115 GLU A O 1
ATOM 948 N N . ARG A 1 116 ? -14.691 11.780 -9.674 1.00 42.62 116 ARG A N 1
ATOM 949 C CA . ARG A 1 116 ? -13.742 11.961 -10.783 1.00 42.62 116 ARG A CA 1
ATOM 950 C C . ARG A 1 116 ? -13.547 10.671 -11.578 1.00 42.62 116 ARG A C 1
ATOM 952 O O . ARG A 1 116 ? -13.428 10.749 -12.797 1.00 42.62 116 ARG A O 1
ATOM 959 N N . GLU A 1 117 ? -13.567 9.515 -10.917 1.00 42.09 117 GLU A N 1
ATOM 960 C CA . GLU A 1 117 ? -13.487 8.191 -11.548 1.00 42.09 117 GLU A CA 1
ATOM 961 C C . GLU A 1 117 ? -14.680 7.939 -12.478 1.00 42.09 117 GLU A C 1
ATOM 963 O O . GLU A 1 117 ? -14.485 7.644 -13.657 1.00 42.09 117 GLU A O 1
ATOM 968 N N . ARG A 1 118 ? -15.909 8.199 -12.009 1.00 45.41 118 ARG A N 1
ATOM 969 C CA . ARG A 1 118 ? -17.127 8.042 -12.825 1.00 45.41 118 ARG A CA 1
ATOM 970 C C . ARG A 1 118 ? -17.098 8.895 -14.096 1.00 45.41 118 ARG A C 1
ATOM 972 O O . ARG A 1 118 ? -17.578 8.479 -15.148 1.00 45.41 118 ARG A O 1
ATOM 979 N N . LYS A 1 119 ? -16.518 10.094 -14.012 1.00 46.91 119 LYS A N 1
ATOM 980 C CA . LYS A 1 119 ? -16.355 10.986 -15.164 1.00 46.91 119 LYS A CA 1
ATOM 981 C C . LYS A 1 119 ? -15.335 10.443 -16.170 1.00 46.91 119 LYS A C 1
ATOM 983 O O . LYS A 1 119 ? -15.571 10.510 -17.369 1.00 46.91 119 LYS A O 1
ATOM 988 N N . ILE A 1 120 ? -14.244 9.858 -15.683 1.00 43.81 120 ILE A N 1
ATOM 989 C CA . ILE A 1 120 ? -13.195 9.259 -16.516 1.00 43.81 120 ILE A CA 1
ATOM 990 C C . ILE A 1 120 ? -13.695 8.008 -17.244 1.00 43.81 120 ILE A C 1
ATOM 992 O O . ILE A 1 120 ? -13.380 7.827 -18.417 1.00 43.81 120 ILE A O 1
ATOM 996 N N . GLU A 1 121 ? -14.476 7.152 -16.585 1.00 44.38 121 GLU A N 1
ATOM 997 C CA . GLU A 1 121 ? -15.090 5.992 -17.242 1.00 44.38 121 GLU A CA 1
ATOM 998 C C . GLU A 1 121 ? -16.022 6.419 -18.377 1.00 44.38 121 GLU A C 1
ATOM 1000 O O . GLU A 1 121 ? -16.004 5.824 -19.456 1.00 44.38 121 GLU A O 1
ATOM 1005 N N . LEU A 1 122 ? -16.776 7.499 -18.158 1.00 52.06 122 LEU A N 1
ATOM 1006 C CA . LEU A 1 122 ? -17.620 8.106 -19.179 1.00 52.06 122 LEU A CA 1
ATOM 1007 C C . LEU A 1 122 ? -16.782 8.630 -20.357 1.00 52.06 122 LEU A C 1
ATOM 1009 O O . LEU A 1 122 ? -17.091 8.348 -21.513 1.00 52.06 122 LEU A O 1
ATOM 1013 N N . ASP A 1 123 ? -15.689 9.341 -20.070 1.00 46.22 123 ASP A N 1
ATOM 1014 C CA . ASP A 1 123 ? -14.789 9.895 -21.085 1.00 46.22 123 ASP A CA 1
ATOM 1015 C C . ASP A 1 123 ? -14.079 8.782 -21.882 1.00 46.22 123 ASP A C 1
ATOM 1017 O O . ASP A 1 123 ? -13.977 8.864 -23.105 1.00 46.22 123 ASP A O 1
ATOM 1021 N N . LEU A 1 124 ? -13.666 7.693 -21.226 1.00 45.34 124 LEU A N 1
ATOM 1022 C CA . LEU A 1 124 ? -13.097 6.498 -21.861 1.00 45.34 124 LEU A CA 1
ATOM 1023 C C . LEU A 1 124 ? -14.110 5.765 -22.744 1.00 45.34 124 LEU A C 1
ATOM 1025 O O . LEU A 1 124 ? -13.761 5.332 -23.845 1.00 45.34 124 LEU A O 1
ATOM 1029 N N . ALA A 1 125 ? -15.351 5.615 -22.280 1.00 50.09 125 ALA A N 1
ATOM 1030 C CA . ALA A 1 125 ? -16.423 4.999 -23.054 1.00 50.09 125 ALA A CA 1
ATOM 1031 C C . ALA A 1 125 ? -16.743 5.818 -24.314 1.00 50.09 125 ALA A C 1
ATOM 1033 O O . ALA A 1 125 ? -16.907 5.244 -25.391 1.00 50.09 125 ALA A O 1
ATOM 1034 N N . ASN A 1 126 ? -16.740 7.148 -24.195 1.00 49.53 126 ASN A N 1
ATOM 1035 C CA . ASN A 1 126 ? -16.915 8.067 -25.318 1.00 49.53 126 ASN A CA 1
ATOM 1036 C C . ASN A 1 126 ? -15.722 8.018 -26.290 1.00 49.53 126 ASN A C 1
ATOM 1038 O O . ASN A 1 126 ? -15.906 8.047 -27.505 1.00 49.53 126 ASN A O 1
ATOM 1042 N N . PHE A 1 127 ? -14.493 7.887 -25.782 1.00 43.97 127 PHE A N 1
ATOM 1043 C CA . PHE A 1 127 ? -13.279 7.882 -26.605 1.00 43.97 127 PHE A CA 1
ATOM 1044 C C . PHE A 1 127 ? -13.066 6.568 -27.373 1.00 43.97 127 PHE A C 1
ATOM 1046 O O . PHE A 1 127 ? -12.568 6.591 -28.498 1.00 43.97 127 PHE A O 1
ATOM 1053 N N . ARG A 1 128 ? -13.505 5.423 -26.823 1.00 46.38 128 ARG A N 1
ATOM 1054 C CA . ARG A 1 128 ? -13.510 4.114 -27.517 1.00 46.38 128 ARG A CA 1
ATOM 1055 C C . ARG A 1 128 ? -14.357 4.100 -28.794 1.00 46.38 128 ARG A C 1
ATOM 1057 O O . ARG A 1 128 ? -14.178 3.209 -29.616 1.00 46.38 128 ARG A O 1
ATOM 1064 N N . GLN A 1 129 ? -15.265 5.060 -28.958 1.00 50.25 129 GLN A N 1
ATOM 1065 C CA . GLN A 1 129 ? -16.126 5.183 -30.136 1.00 50.25 129 GLN A CA 1
ATOM 1066 C C . GLN A 1 129 ? -15.533 6.107 -31.223 1.00 50.25 129 GLN A C 1
ATOM 1068 O O . GLN A 1 129 ? -16.169 6.309 -32.256 1.00 50.25 129 GLN A O 1
ATOM 1073 N N . SER A 1 130 ? -14.331 6.671 -31.024 1.00 41.34 130 SER A N 1
ATOM 1074 C CA . SER A 1 130 ? -13.724 7.632 -31.959 1.00 41.34 130 SER A CA 1
ATOM 1075 C C . SER A 1 130 ? -12.949 6.955 -33.113 1.00 41.34 130 SER A C 1
ATOM 1077 O O . SER A 1 130 ? -12.148 6.058 -32.844 1.00 41.34 130 SER A O 1
ATOM 1079 N N . PRO A 1 131 ? -13.096 7.385 -34.388 1.00 39.44 131 PRO A N 1
ATOM 1080 C CA . PRO A 1 131 ? -12.545 6.668 -35.550 1.00 39.44 131 PRO A CA 1
ATOM 1081 C C . PRO A 1 131 ? -11.057 6.925 -35.862 1.00 39.44 131 PRO A C 1
ATOM 1083 O O . PRO A 1 131 ? -10.509 6.288 -36.758 1.00 39.44 131 PRO A O 1
ATOM 1086 N N . THR A 1 132 ? -10.388 7.869 -35.192 1.00 46.00 132 THR A N 1
ATOM 1087 C CA . THR A 1 132 ? -9.012 8.295 -35.526 1.00 46.00 132 THR A CA 1
ATOM 1088 C C . THR A 1 132 ? -8.017 7.820 -34.466 1.00 46.00 132 THR A C 1
ATOM 1090 O O . THR A 1 132 ? -7.657 8.569 -33.556 1.00 46.00 132 THR A O 1
ATOM 1093 N N . PHE A 1 133 ? -7.596 6.560 -34.547 1.00 43.91 133 PHE A N 1
ATOM 1094 C CA . PHE A 1 133 ? -6.712 5.942 -33.557 1.00 43.91 133 PHE A CA 1
ATOM 1095 C C . PHE A 1 133 ? -5.270 5.859 -34.085 1.00 43.91 133 PHE A C 1
ATOM 1097 O O . PHE A 1 133 ? -4.946 4.969 -34.863 1.00 43.91 133 PHE A O 1
ATOM 1104 N N . ASN A 1 134 ? -4.402 6.782 -33.653 1.00 50.53 134 ASN A N 1
ATOM 1105 C CA . ASN A 1 134 ? -2.946 6.636 -33.767 1.00 50.53 134 ASN A CA 1
ATOM 1106 C C . ASN A 1 134 ? -2.391 6.281 -32.378 1.00 50.53 134 ASN A C 1
ATOM 1108 O O . ASN A 1 134 ? -2.647 7.005 -31.412 1.00 50.53 134 ASN A O 1
ATOM 1112 N N . ASP A 1 135 ? -1.616 5.196 -32.281 1.00 52.53 135 ASP A N 1
ATOM 1113 C CA . ASP A 1 135 ? -1.132 4.574 -31.030 1.00 52.53 135 ASP A CA 1
ATOM 1114 C C . ASP A 1 135 ? -0.483 5.553 -30.025 1.00 52.53 135 ASP A C 1
ATOM 1116 O O . ASP A 1 135 ? -0.529 5.346 -28.813 1.00 52.53 135 ASP A O 1
ATOM 1120 N N . PHE A 1 136 ? 0.073 6.671 -30.500 1.00 43.97 136 PHE A N 1
ATOM 1121 C CA . PHE A 1 136 ? 0.683 7.706 -29.661 1.00 43.97 136 PHE A CA 1
ATOM 1122 C C . PHE A 1 136 ? -0.331 8.534 -28.858 1.00 43.97 136 PHE A C 1
ATOM 1124 O O . PHE A 1 136 ? -0.075 8.877 -27.705 1.00 43.97 136 PHE A O 1
ATOM 1131 N N . SER A 1 137 ? -1.503 8.824 -29.427 1.00 49.25 137 SER A N 1
ATOM 1132 C CA . SER A 1 137 ? -2.584 9.528 -28.726 1.00 49.25 137 SER A CA 1
ATOM 1133 C C . SER A 1 137 ? -3.202 8.644 -27.645 1.00 49.25 137 SER A C 1
ATOM 1135 O O . SER A 1 137 ? -3.562 9.140 -26.581 1.00 49.25 137 SER A O 1
ATOM 1137 N N . ALA A 1 138 ? -3.247 7.329 -27.874 1.00 49.50 138 ALA A N 1
ATOM 1138 C CA . ALA A 1 138 ? -3.640 6.350 -26.867 1.00 49.50 138 ALA A CA 1
ATOM 1139 C C . ALA A 1 138 ? -2.613 6.258 -25.733 1.00 49.50 138 ALA A C 1
ATOM 1141 O O . ALA A 1 138 ? -3.008 6.155 -24.578 1.00 49.50 138 ALA A O 1
ATOM 1142 N N . LEU A 1 139 ? -1.314 6.374 -26.034 1.00 49.69 139 LEU A N 1
ATOM 1143 C CA . LEU A 1 139 ? -0.258 6.415 -25.023 1.00 49.69 139 LEU A CA 1
ATOM 1144 C C . LEU A 1 139 ? -0.273 7.715 -24.214 1.00 49.69 139 LEU A C 1
ATOM 1146 O O . LEU A 1 139 ? -0.121 7.673 -23.001 1.00 49.69 139 LEU A O 1
ATOM 1150 N N . GLN A 1 140 ? -0.488 8.866 -24.861 1.00 49.69 140 GLN A N 1
ATOM 1151 C CA . GLN A 1 140 ? -0.629 10.163 -24.191 1.00 49.69 140 GLN A CA 1
ATOM 1152 C C . GLN A 1 140 ? -1.902 10.240 -23.348 1.00 49.69 140 GLN A C 1
ATOM 1154 O O . GLN A 1 140 ? -1.864 10.791 -22.249 1.00 49.69 140 GLN A O 1
ATOM 1159 N N . LEU A 1 141 ? -3.007 9.661 -23.825 1.00 47.59 141 LEU A N 1
ATOM 1160 C CA . LEU A 1 141 ? -4.245 9.545 -23.066 1.00 47.59 141 LEU A CA 1
ATOM 1161 C C . LEU A 1 141 ? -4.093 8.530 -21.933 1.00 47.59 141 LEU A C 1
ATOM 1163 O O . LEU A 1 141 ? -4.485 8.840 -20.822 1.00 47.59 141 LEU A O 1
ATOM 1167 N N . ALA A 1 142 ? -3.456 7.378 -22.148 1.00 49.47 142 ALA A N 1
ATOM 1168 C CA . ALA A 1 142 ? -3.123 6.432 -21.085 1.00 49.47 142 ALA A CA 1
ATOM 1169 C C . ALA A 1 142 ? -2.177 7.061 -20.056 1.00 49.47 142 ALA A C 1
ATOM 1171 O O . ALA A 1 142 ? -2.382 6.852 -18.873 1.00 49.47 142 ALA A O 1
ATOM 1172 N N . LEU A 1 143 ? -1.220 7.904 -20.464 1.00 48.78 143 LEU A N 1
ATOM 1173 C CA . LEU A 1 143 ? -0.395 8.718 -19.565 1.00 48.78 143 LEU A CA 1
ATOM 1174 C C . LEU A 1 143 ? -1.232 9.750 -18.804 1.00 48.78 143 LEU A C 1
ATOM 1176 O O . LEU A 1 143 ? -1.036 9.927 -17.611 1.00 48.78 143 LEU A O 1
ATOM 1180 N N . ALA A 1 144 ? -2.122 10.478 -19.479 1.00 46.34 144 ALA A N 1
ATOM 1181 C CA . ALA A 1 144 ? -2.973 11.508 -18.878 1.00 46.34 144 ALA A CA 1
ATOM 1182 C C . ALA A 1 144 ? -4.014 10.912 -17.922 1.00 46.34 144 ALA A C 1
ATOM 1184 O O . ALA A 1 144 ? -4.316 11.492 -16.881 1.00 46.34 144 ALA A O 1
ATOM 1185 N N . LEU A 1 145 ? -4.521 9.731 -18.257 1.00 44.88 145 LEU A N 1
ATOM 1186 C CA . LEU A 1 145 ? -5.399 8.929 -17.431 1.00 44.88 145 LEU A CA 1
ATOM 1187 C C . LEU A 1 145 ? -4.617 8.331 -16.278 1.00 44.88 145 LEU A C 1
ATOM 1189 O O . LEU A 1 145 ? -5.029 8.547 -15.159 1.00 44.88 145 LEU A O 1
ATOM 1193 N N . ALA A 1 146 ? -3.458 7.718 -16.495 1.00 43.28 146 ALA A N 1
ATOM 1194 C CA . ALA A 1 146 ? -2.629 7.168 -15.430 1.00 43.28 146 ALA A CA 1
ATOM 1195 C C . ALA A 1 146 ? -2.107 8.265 -14.465 1.00 43.28 146 ALA A C 1
ATOM 1197 O O . ALA A 1 146 ? -2.027 8.037 -13.265 1.00 43.28 146 ALA A O 1
ATOM 1198 N N . LYS A 1 147 ? -1.871 9.502 -14.939 1.00 43.81 147 LYS A N 1
ATOM 1199 C CA . LYS A 1 147 ? -1.618 10.692 -14.090 1.00 43.81 147 LYS A CA 1
ATOM 1200 C C . LYS A 1 147 ? -2.830 11.108 -13.244 1.00 43.81 147 LYS A C 1
ATOM 1202 O O . LYS A 1 147 ? -2.653 11.594 -12.133 1.00 43.81 147 LYS A O 1
ATOM 1207 N N . ASN A 1 148 ? -4.050 10.966 -13.770 1.00 41.59 148 ASN A N 1
ATOM 1208 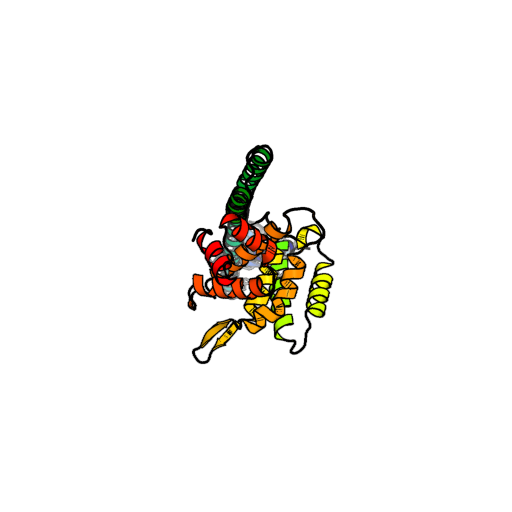C CA . ASN A 1 148 ? -5.299 11.299 -13.064 1.00 41.59 148 ASN A CA 1
ATOM 1209 C C . ASN A 1 148 ? -5.907 10.102 -12.304 1.00 41.59 148 ASN A C 1
ATOM 1211 O O . ASN A 1 148 ? -6.811 10.279 -11.490 1.00 41.59 148 ASN A O 1
ATOM 1215 N N . GLN A 1 149 ? -5.393 8.902 -12.556 1.00 45.44 149 GLN A N 1
ATOM 1216 C CA . GLN A 1 149 ? -5.694 7.626 -11.930 1.00 45.44 149 GLN A CA 1
ATOM 1217 C C . GLN A 1 149 ? -4.604 7.339 -10.902 1.00 45.44 149 GLN A C 1
ATOM 1219 O O . GLN A 1 149 ? -3.659 6.599 -11.160 1.00 45.44 149 GLN A O 1
ATOM 1224 N N . VAL A 1 150 ? -4.770 7.845 -9.687 1.00 40.56 150 VAL A N 1
ATOM 1225 C CA . VAL A 1 150 ? -4.215 7.124 -8.541 1.00 40.56 150 VAL A CA 1
ATOM 1226 C C . VAL A 1 150 ? -5.380 6.449 -7.818 1.00 40.56 150 VAL A C 1
ATOM 1228 O O . VAL A 1 150 ? -5.841 6.914 -6.787 1.00 40.56 150 VAL A O 1
ATOM 1231 N N . ILE A 1 151 ? -5.768 5.321 -8.433 1.00 45.16 151 ILE A N 1
ATOM 1232 C CA . ILE A 1 151 ? -6.278 4.064 -7.858 1.00 45.16 151 ILE A CA 1
ATOM 1233 C C . ILE A 1 151 ? -7.670 4.103 -7.194 1.00 45.16 151 ILE A C 1
ATOM 1235 O O . ILE A 1 151 ? -7.901 4.942 -6.323 1.00 45.16 151 ILE A O 1
ATOM 1239 N N . PRO A 1 152 ? -8.566 3.138 -7.503 1.00 38.31 152 PRO A N 1
ATOM 1240 C CA . PRO A 1 152 ? -9.759 2.897 -6.698 1.00 38.31 152 PRO A CA 1
ATOM 1241 C C . PRO A 1 152 ? -9.332 2.713 -5.252 1.00 38.31 152 PRO A C 1
ATOM 1243 O O . PRO A 1 152 ? -8.310 2.081 -4.972 1.00 38.31 152 PRO A O 1
ATOM 1246 N N . LEU A 1 153 ? -10.099 3.267 -4.324 1.00 40.44 153 LEU A N 1
ATOM 1247 C CA . LEU A 1 153 ? -9.750 3.187 -2.920 1.00 40.44 153 LEU A CA 1
ATOM 1248 C C . LEU A 1 153 ? -9.673 1.737 -2.493 1.00 40.44 153 LEU A C 1
ATOM 1250 O O . LEU A 1 153 ? -10.657 1.035 -2.238 1.00 40.44 153 LEU A O 1
ATOM 1254 N N . ALA A 1 154 ? -8.434 1.292 -2.368 1.00 50.25 154 ALA A N 1
ATOM 1255 C CA . ALA A 1 154 ? -8.104 0.241 -1.465 1.00 50.25 154 ALA A CA 1
ATOM 1256 C C . ALA A 1 154 ? -8.788 0.578 -0.133 1.00 50.25 154 ALA A C 1
ATOM 1258 O O . ALA A 1 154 ? -8.593 1.674 0.400 1.00 50.25 154 ALA A O 1
ATOM 1259 N N . SER A 1 155 ? -9.621 -0.329 0.395 1.00 54.84 155 SER A N 1
ATOM 1260 C CA . SER A 1 155 ? -10.035 -0.228 1.792 1.00 54.84 155 SER A CA 1
ATOM 1261 C C . SER A 1 155 ? -8.785 0.040 2.638 1.00 54.84 155 SER A C 1
ATOM 1263 O O . SER A 1 155 ? -7.678 -0.352 2.259 1.00 54.84 155 SER A O 1
ATOM 1265 N N . GLN A 1 156 ? -8.925 0.713 3.781 1.00 57.09 156 GLN A N 1
ATOM 1266 C CA . GLN A 1 156 ? -7.785 0.924 4.683 1.00 57.09 156 GLN A CA 1
ATOM 1267 C C . GLN A 1 156 ? -7.036 -0.400 4.949 1.00 57.09 156 GLN A C 1
ATOM 1269 O O . GLN A 1 156 ? -5.816 -0.397 5.074 1.00 57.09 156 GLN A O 1
ATOM 1274 N N . ASP A 1 157 ? -7.756 -1.524 4.923 1.00 60.72 157 ASP A N 1
ATOM 1275 C CA . ASP A 1 157 ? -7.215 -2.879 4.995 1.00 60.72 157 ASP A CA 1
ATOM 1276 C C . ASP A 1 157 ? -6.297 -3.239 3.816 1.00 60.72 157 ASP A C 1
ATOM 1278 O O . ASP A 1 157 ? -5.216 -3.767 4.048 1.00 60.72 157 ASP A O 1
ATOM 1282 N N . ARG A 1 158 ? -6.659 -2.903 2.570 1.00 65.94 158 ARG A N 1
ATOM 1283 C CA . ARG A 1 158 ? -5.802 -3.107 1.386 1.00 65.94 158 ARG A CA 1
ATOM 1284 C C . ARG A 1 158 ? -4.552 -2.219 1.414 1.00 65.94 158 ARG A C 1
ATOM 1286 O O . ARG A 1 158 ? -3.472 -2.691 1.078 1.00 65.94 158 ARG A O 1
ATOM 1293 N N . ILE A 1 159 ? -4.654 -0.964 1.862 1.00 65.69 159 ILE A N 1
ATOM 1294 C CA . ILE A 1 159 ? -3.473 -0.087 2.019 1.00 65.69 159 ILE A CA 1
ATOM 1295 C C . ILE A 1 159 ? -2.523 -0.657 3.077 1.00 65.69 159 ILE A C 1
ATOM 1297 O O . ILE A 1 159 ? -1.320 -0.759 2.844 1.00 65.69 159 ILE A O 1
ATOM 1301 N N . ASN A 1 160 ? -3.069 -1.052 4.229 1.00 69.50 160 ASN A N 1
ATOM 1302 C CA . ASN A 1 160 ? -2.290 -1.657 5.304 1.00 69.50 160 ASN A CA 1
ATOM 1303 C C . ASN A 1 160 ? -1.655 -2.977 4.849 1.00 69.50 160 ASN A C 1
ATOM 1305 O O . ASN A 1 160 ? -0.494 -3.222 5.157 1.00 69.50 160 ASN A O 1
ATOM 1309 N N . PHE A 1 161 ? -2.392 -3.787 4.082 1.00 80.25 161 PHE A N 1
ATOM 1310 C CA . PHE A 1 161 ? -1.884 -5.026 3.508 1.00 80.25 161 PHE A CA 1
ATOM 1311 C C . PHE A 1 161 ? -0.669 -4.773 2.616 1.00 80.25 161 PHE A C 1
ATOM 1313 O O . PHE A 1 161 ? 0.367 -5.391 2.827 1.00 80.25 161 PHE A O 1
ATOM 1320 N N . TYR A 1 162 ? -0.754 -3.851 1.649 1.00 81.44 162 TYR A N 1
ATOM 1321 C CA . TYR A 1 162 ? 0.368 -3.608 0.736 1.00 81.44 162 TYR A CA 1
ATOM 1322 C C . TYR A 1 162 ? 1.563 -2.934 1.417 1.00 81.44 162 TYR A C 1
ATOM 1324 O O . TYR A 1 162 ? 2.697 -3.157 1.001 1.00 81.44 162 TYR A O 1
ATOM 1332 N N . SER A 1 163 ? 1.331 -2.169 2.488 1.00 79.38 163 SER A N 1
ATOM 1333 C CA . SER A 1 163 ? 2.406 -1.652 3.340 1.00 79.38 163 SER A CA 1
ATOM 1334 C C . SER A 1 163 ? 3.135 -2.781 4.079 1.00 79.38 163 SER A C 1
ATOM 1336 O O . SER A 1 163 ? 4.360 -2.829 4.051 1.00 79.38 163 SER A O 1
ATOM 1338 N N . ASP A 1 164 ? 2.398 -3.709 4.700 1.00 81.75 164 ASP A N 1
ATOM 1339 C CA . ASP A 1 164 ? 2.976 -4.877 5.385 1.00 81.75 164 ASP A CA 1
ATOM 1340 C C . ASP A 1 164 ? 3.680 -5.820 4.396 1.00 81.75 164 ASP A C 1
ATOM 1342 O O . ASP A 1 164 ? 4.801 -6.274 4.629 1.00 81.75 164 ASP A O 1
ATOM 1346 N N . PHE A 1 165 ? 3.060 -6.054 3.238 1.00 86.94 165 PHE A N 1
ATOM 1347 C CA . PHE A 1 165 ? 3.647 -6.807 2.133 1.00 86.94 165 PHE A CA 1
ATOM 1348 C C . PHE A 1 165 ? 4.981 -6.202 1.688 1.00 86.94 165 PHE A C 1
ATOM 1350 O O . PHE A 1 165 ? 5.969 -6.929 1.582 1.00 86.94 165 PHE A O 1
ATOM 1357 N N . GLN A 1 166 ? 5.025 -4.881 1.469 1.00 89.06 166 GLN A N 1
ATOM 1358 C CA . GLN A 1 166 ? 6.247 -4.176 1.091 1.00 89.06 166 GLN A CA 1
ATOM 1359 C C . GLN A 1 166 ? 7.352 -4.398 2.133 1.00 89.06 166 GLN A C 1
ATOM 1361 O O . GLN A 1 166 ? 8.453 -4.806 1.770 1.00 89.06 166 GLN A O 1
ATOM 1366 N N . GLU A 1 167 ? 7.072 -4.168 3.419 1.00 87.06 167 GLU A N 1
ATOM 1367 C CA . GLU A 1 167 ? 8.069 -4.306 4.490 1.00 87.06 167 GLU A CA 1
ATOM 1368 C C . GLU A 1 167 ? 8.613 -5.736 4.601 1.00 87.06 167 GLU A C 1
ATOM 1370 O O . GLU A 1 167 ? 9.825 -5.940 4.726 1.00 87.06 167 GLU A O 1
ATOM 1375 N N . ARG A 1 168 ? 7.735 -6.740 4.513 1.00 89.38 168 ARG A N 1
ATOM 1376 C CA . ARG A 1 168 ? 8.129 -8.153 4.560 1.00 89.38 168 ARG A CA 1
ATOM 1377 C C . ARG A 1 168 ? 8.978 -8.548 3.356 1.00 89.38 168 ARG A C 1
ATOM 1379 O O . ARG A 1 168 ? 9.980 -9.241 3.529 1.00 89.38 168 ARG A O 1
ATOM 1386 N N . LEU A 1 169 ? 8.609 -8.088 2.161 1.00 90.94 169 LEU A N 1
ATOM 1387 C CA . LEU A 1 169 ? 9.376 -8.353 0.948 1.00 90.94 169 LEU A CA 1
ATOM 1388 C C . LEU A 1 169 ? 10.752 -7.681 1.010 1.00 90.94 169 LEU A C 1
ATOM 1390 O O . LEU A 1 169 ? 11.754 -8.316 0.705 1.00 90.94 169 LEU A O 1
ATOM 1394 N N . GLU A 1 170 ? 10.839 -6.435 1.481 1.00 89.44 170 GLU A N 1
ATOM 1395 C CA . GLU A 1 170 ? 12.123 -5.753 1.682 1.00 89.44 170 GLU A CA 1
ATOM 1396 C C . GLU A 1 170 ? 13.061 -6.530 2.605 1.00 89.44 170 GLU A C 1
ATOM 1398 O O . GLU A 1 170 ? 14.251 -6.660 2.316 1.00 89.44 170 GLU A O 1
ATOM 1403 N N . GLN A 1 171 ? 12.539 -7.044 3.719 1.00 87.44 171 GLN A N 1
ATOM 1404 C CA . GLN A 1 171 ? 13.321 -7.856 4.648 1.00 87.44 171 GLN A CA 1
ATOM 1405 C C . GLN A 1 171 ? 13.762 -9.170 4.008 1.00 87.44 171 GLN A C 1
ATOM 1407 O O . GLN A 1 171 ? 14.918 -9.564 4.168 1.00 87.44 171 GLN A O 1
ATOM 1412 N N . TYR A 1 172 ? 12.868 -9.820 3.261 1.00 88.31 172 TYR A N 1
ATOM 1413 C CA . TYR A 1 172 ? 13.172 -11.056 2.553 1.00 88.31 172 TYR A CA 1
ATOM 1414 C C . TYR A 1 172 ? 14.318 -10.849 1.555 1.00 88.31 172 TYR A C 1
ATOM 1416 O O . TYR A 1 172 ? 15.340 -11.516 1.671 1.00 88.31 172 TYR A O 1
ATOM 1424 N N . LEU A 1 173 ? 14.224 -9.828 0.693 1.00 88.56 173 LEU A N 1
ATOM 1425 C CA . LEU A 1 173 ? 15.251 -9.493 -0.303 1.00 88.56 173 LEU A CA 1
ATOM 1426 C C . LEU A 1 173 ? 16.607 -9.105 0.318 1.00 88.56 173 LEU A C 1
ATOM 1428 O O . LEU A 1 173 ? 17.648 -9.302 -0.306 1.00 88.56 173 LEU A O 1
ATOM 1432 N N . ARG A 1 174 ? 16.623 -8.522 1.527 1.00 82.81 174 ARG A N 1
ATOM 1433 C CA . ARG A 1 174 ? 17.862 -8.096 2.210 1.00 82.81 174 ARG A CA 1
ATOM 1434 C C . ARG A 1 174 ? 18.573 -9.216 2.964 1.00 82.81 174 ARG A C 1
ATOM 1436 O O . ARG A 1 174 ? 19.796 -9.171 3.076 1.00 82.81 174 ARG A O 1
ATOM 1443 N N . ASN A 1 175 ? 17.829 -10.161 3.532 1.00 74.88 175 ASN A N 1
ATOM 1444 C CA . ASN A 1 175 ? 18.379 -11.150 4.464 1.00 74.88 175 ASN A CA 1
ATOM 1445 C C . ASN A 1 175 ? 18.953 -12.389 3.768 1.00 74.88 175 ASN A C 1
ATOM 1447 O O . ASN A 1 175 ? 19.688 -13.160 4.383 1.00 74.88 175 ASN A O 1
ATOM 1451 N N . SER A 1 176 ? 18.646 -12.587 2.492 1.00 63.97 176 SER A N 1
ATOM 1452 C CA . SER A 1 176 ? 19.043 -13.769 1.745 1.00 63.97 176 SER A CA 1
ATOM 1453 C C . SER A 1 176 ? 20.213 -13.499 0.806 1.00 63.97 176 SER A C 1
ATOM 1455 O O . SER A 1 176 ? 20.041 -12.962 -0.286 1.00 63.97 176 SER A O 1
ATOM 1457 N N . ALA A 1 177 ? 21.406 -13.945 1.192 1.00 60.91 177 ALA A N 1
ATOM 1458 C CA . ALA A 1 177 ? 22.596 -13.856 0.345 1.00 60.91 177 ALA A CA 1
ATOM 1459 C C . ALA A 1 177 ? 22.510 -14.699 -0.952 1.00 60.91 177 ALA A C 1
ATOM 1461 O O . ALA A 1 177 ? 23.367 -14.546 -1.819 1.00 60.91 177 ALA A O 1
ATOM 1462 N N . SER A 1 178 ? 21.509 -15.580 -1.088 1.00 68.94 178 SER A N 1
ATOM 1463 C CA . SER A 1 178 ? 21.391 -16.549 -2.188 1.00 68.94 178 SER A CA 1
ATOM 1464 C C . SER A 1 178 ? 19.959 -16.816 -2.674 1.00 68.94 178 SER A C 1
ATOM 1466 O O . SER A 1 178 ? 19.740 -17.846 -3.304 1.00 68.94 178 SER A O 1
ATOM 1468 N N . VAL A 1 179 ? 18.982 -15.958 -2.357 1.00 83.38 179 VAL A N 1
ATOM 1469 C CA . VAL A 1 179 ? 17.609 -16.169 -2.855 1.00 83.38 179 VAL A CA 1
ATOM 1470 C C . VAL A 1 179 ? 17.549 -15.882 -4.350 1.00 83.38 179 VAL A C 1
ATOM 1472 O O . VAL A 1 179 ? 18.095 -14.894 -4.839 1.00 83.38 179 VAL A O 1
ATOM 1475 N N . THR A 1 180 ? 16.883 -16.776 -5.062 1.00 88.81 180 THR A N 1
ATOM 1476 C CA . THR A 1 180 ? 16.665 -16.737 -6.504 1.00 88.81 180 THR A CA 1
ATOM 1477 C C . THR A 1 180 ? 15.377 -15.990 -6.855 1.00 88.81 180 THR A C 1
ATOM 1479 O O . THR A 1 180 ? 14.483 -15.818 -6.026 1.00 88.81 180 THR A O 1
ATOM 1482 N N . ASN A 1 181 ? 15.248 -15.564 -8.116 1.00 88.94 181 ASN A N 1
ATOM 1483 C CA . ASN A 1 181 ? 14.020 -14.932 -8.610 1.00 88.94 181 ASN A CA 1
ATOM 1484 C C . ASN A 1 181 ? 12.791 -15.844 -8.438 1.00 88.94 181 ASN A C 1
ATOM 1486 O O . ASN A 1 181 ? 11.726 -15.352 -8.070 1.00 88.94 181 ASN A O 1
ATOM 1490 N N . ASP A 1 182 ? 12.946 -17.155 -8.641 1.00 88.44 182 ASP A N 1
ATOM 1491 C CA . ASP A 1 182 ? 11.851 -18.130 -8.546 1.00 88.44 182 ASP A CA 1
ATOM 1492 C C . ASP A 1 182 ? 11.369 -18.327 -7.105 1.00 88.44 182 ASP A C 1
ATOM 1494 O O . ASP A 1 182 ? 10.168 -18.448 -6.860 1.00 88.44 182 ASP A O 1
ATOM 1498 N N . GLU A 1 183 ? 12.281 -18.293 -6.132 1.00 90.00 183 GLU A N 1
ATOM 1499 C CA . GLU A 1 183 ? 11.933 -18.335 -4.708 1.00 90.00 183 GLU A CA 1
ATOM 1500 C C . GLU A 1 183 ? 11.165 -17.077 -4.283 1.00 90.00 183 GLU A C 1
ATOM 1502 O O . GLU A 1 183 ? 10.174 -17.179 -3.560 1.00 90.00 183 GLU A O 1
ATOM 1507 N N . VAL A 1 184 ? 11.556 -15.894 -4.778 1.00 90.00 184 VAL A N 1
ATOM 1508 C CA . VAL A 1 184 ? 10.799 -14.653 -4.534 1.00 90.00 184 VAL A CA 1
ATOM 1509 C C . VAL A 1 184 ? 9.420 -14.716 -5.176 1.00 90.00 184 VAL A C 1
ATOM 1511 O O . VAL A 1 184 ? 8.442 -14.347 -4.534 1.00 90.00 184 VAL A O 1
ATOM 1514 N N . ILE A 1 185 ? 9.315 -15.183 -6.422 1.00 88.50 185 ILE A N 1
ATOM 1515 C CA . ILE A 1 185 ? 8.024 -15.318 -7.107 1.00 88.50 185 ILE A CA 1
ATOM 1516 C C . ILE A 1 185 ? 7.120 -16.281 -6.335 1.00 88.50 185 ILE A C 1
ATOM 1518 O O . ILE A 1 185 ? 5.994 -15.907 -6.017 1.00 88.50 185 ILE A O 1
ATOM 1522 N N . SER A 1 186 ? 7.640 -17.447 -5.945 1.00 88.31 186 SER A N 1
ATOM 1523 C CA . SER A 1 186 ? 6.906 -18.441 -5.152 1.00 88.31 186 SER A CA 1
ATOM 1524 C C . SER A 1 186 ? 6.439 -17.863 -3.815 1.00 88.31 186 SER A C 1
ATOM 1526 O O . SER A 1 186 ? 5.295 -18.062 -3.416 1.00 88.31 186 SER A O 1
ATOM 1528 N N . TRP A 1 187 ? 7.293 -17.087 -3.140 1.00 89.81 187 TRP A N 1
ATOM 1529 C CA . TRP A 1 187 ? 6.932 -16.403 -1.899 1.00 89.81 187 TRP A CA 1
ATOM 1530 C C . TRP A 1 187 ? 5.827 -15.363 -2.110 1.00 89.81 187 TRP A C 1
ATOM 1532 O O . TRP A 1 187 ? 4.895 -15.280 -1.309 1.00 89.81 187 TRP A O 1
ATOM 1542 N N . ILE A 1 188 ? 5.902 -14.569 -3.185 1.00 87.44 188 ILE A N 1
ATOM 1543 C CA . ILE A 1 188 ? 4.868 -13.580 -3.516 1.00 87.44 188 ILE A CA 1
ATOM 1544 C C . ILE A 1 188 ? 3.540 -14.293 -3.804 1.00 87.44 188 ILE A C 1
ATOM 1546 O O . ILE A 1 188 ? 2.508 -13.872 -3.284 1.00 87.44 188 ILE A O 1
ATOM 1550 N N . GLU A 1 189 ? 3.556 -15.378 -4.580 1.00 83.62 189 GLU A N 1
ATOM 1551 C CA . GLU A 1 189 ? 2.373 -16.191 -4.880 1.00 83.62 189 GLU A CA 1
ATOM 1552 C C . GLU A 1 189 ? 1.782 -16.820 -3.603 1.00 83.62 189 GLU A C 1
ATOM 1554 O O . GLU A 1 189 ? 0.574 -16.735 -3.380 1.00 83.62 189 GLU A O 1
ATOM 1559 N N . GLU A 1 190 ? 2.615 -17.348 -2.698 1.00 83.38 190 GLU A N 1
ATOM 1560 C CA . GLU A 1 190 ? 2.175 -17.915 -1.416 1.00 83.38 190 GLU A CA 1
ATOM 1561 C C . GLU A 1 190 ? 1.520 -16.864 -0.508 1.00 83.38 190 GLU A C 1
ATOM 1563 O O . GLU A 1 190 ? 0.428 -17.081 0.029 1.00 83.38 190 GLU A O 1
ATOM 1568 N N . VAL A 1 191 ? 2.163 -15.703 -0.352 1.00 74.88 191 VAL A N 1
ATOM 1569 C CA . VAL A 1 191 ? 1.634 -14.585 0.443 1.00 74.88 191 VAL A CA 1
ATOM 1570 C C . VAL A 1 191 ? 0.330 -14.052 -0.153 1.00 74.88 191 VAL A C 1
ATOM 1572 O O . VAL A 1 191 ? -0.558 -13.627 0.593 1.00 74.88 191 VAL A O 1
ATOM 1575 N N . ASN A 1 192 ? 0.185 -14.136 -1.475 1.00 69.62 192 ASN A N 1
ATOM 1576 C CA . ASN A 1 192 ? -0.968 -13.626 -2.197 1.00 69.62 192 ASN A CA 1
ATOM 1577 C C . ASN A 1 192 ? -2.080 -14.661 -2.453 1.00 69.62 192 ASN A C 1
ATOM 1579 O O . ASN A 1 192 ? -3.132 -14.277 -2.954 1.00 69.62 192 ASN A O 1
ATOM 1583 N N . ASN A 1 193 ? -1.960 -15.919 -2.007 1.00 62.50 193 ASN A N 1
ATOM 1584 C CA . ASN A 1 193 ? -3.055 -16.911 -2.053 1.00 62.50 193 ASN A CA 1
ATOM 1585 C C . ASN A 1 193 ? -4.315 -16.501 -1.250 1.00 62.50 193 ASN A C 1
ATOM 1587 O O . ASN A 1 193 ? -5.341 -17.178 -1.293 1.00 62.50 193 ASN A O 1
ATOM 1591 N N . LYS A 1 194 ? -4.255 -15.394 -0.499 1.00 54.34 194 LYS A N 1
ATOM 1592 C CA . LYS A 1 194 ? -5.386 -14.784 0.223 1.00 54.34 194 LYS A CA 1
ATOM 1593 C C . LYS A 1 194 ? -6.075 -13.648 -0.547 1.00 54.34 194 LYS A C 1
ATOM 1595 O O . LYS A 1 194 ? -7.007 -13.047 -0.018 1.00 54.34 194 LYS A O 1
ATOM 1600 N N . ILE A 1 195 ? -5.603 -13.332 -1.749 1.00 53.84 195 ILE A N 1
ATOM 1601 C CA . ILE A 1 195 ? -5.984 -12.167 -2.546 1.00 53.84 195 ILE A CA 1
ATOM 1602 C C . ILE A 1 195 ? -6.519 -12.636 -3.905 1.00 53.84 195 ILE A C 1
ATOM 1604 O O . ILE A 1 195 ? -6.057 -13.630 -4.459 1.00 53.84 195 ILE A O 1
ATOM 1608 N N . THR A 1 196 ? -7.541 -11.957 -4.428 1.00 54.81 196 THR A N 1
ATOM 1609 C CA . THR A 1 196 ? -8.178 -12.349 -5.696 1.00 54.81 196 THR A CA 1
ATOM 1610 C C . THR A 1 196 ? -7.266 -12.049 -6.892 1.00 54.81 196 THR A C 1
ATOM 1612 O O . THR A 1 196 ? -6.446 -11.136 -6.836 1.00 54.81 196 THR A O 1
ATOM 1615 N N . ALA A 1 197 ? -7.400 -12.790 -7.999 1.00 50.91 197 ALA A N 1
ATOM 1616 C CA . ALA A 1 197 ? -6.563 -12.609 -9.196 1.00 50.91 197 ALA A CA 1
ATOM 1617 C C . ALA A 1 197 ? -6.585 -11.169 -9.765 1.00 50.91 197 ALA A C 1
ATOM 1619 O O . ALA A 1 197 ? -5.613 -10.730 -10.377 1.00 50.91 197 ALA A O 1
ATOM 1620 N N . GLU A 1 198 ? -7.662 -10.412 -9.527 1.00 51.81 198 GLU A N 1
ATOM 1621 C CA . GLU A 1 198 ? -7.812 -9.015 -9.959 1.00 51.81 198 GLU A CA 1
ATOM 1622 C C . GLU A 1 198 ? -6.829 -8.062 -9.249 1.00 51.81 198 GLU A C 1
ATOM 1624 O O . GLU A 1 198 ? -6.315 -7.120 -9.857 1.00 51.81 198 GLU A O 1
ATOM 1629 N N . ASP A 1 199 ? -6.475 -8.343 -7.995 1.00 57.66 199 ASP A N 1
ATOM 1630 C CA . ASP A 1 199 ? -5.632 -7.478 -7.161 1.00 57.66 199 ASP A CA 1
ATOM 1631 C C . ASP A 1 199 ? -4.132 -7.529 -7.545 1.00 57.66 199 ASP A C 1
ATOM 1633 O O . ASP A 1 199 ? -3.393 -6.575 -7.287 1.00 57.66 199 ASP A O 1
ATOM 1637 N N . PHE A 1 200 ? -3.669 -8.593 -8.221 1.00 52.62 200 PHE A N 1
ATOM 1638 C CA . PHE A 1 200 ? -2.287 -8.712 -8.730 1.00 52.62 200 PHE A CA 1
ATOM 1639 C C . PHE A 1 200 ? -1.980 -7.753 -9.888 1.00 52.62 200 PHE A C 1
ATOM 1641 O O . PHE A 1 200 ? -0.820 -7.482 -10.190 1.00 52.62 200 PHE A O 1
ATOM 1648 N N . THR A 1 201 ? -3.016 -7.207 -10.524 1.00 58.50 201 THR A N 1
ATOM 1649 C CA . THR A 1 201 ? -2.889 -6.206 -11.598 1.00 58.50 201 THR A CA 1
ATOM 1650 C C . THR A 1 201 ? -3.096 -4.772 -11.084 1.00 58.50 201 THR A C 1
ATOM 1652 O O . THR A 1 201 ? -3.084 -3.789 -11.840 1.00 58.50 201 THR A O 1
ATOM 1655 N N . GLY A 1 202 ? -3.287 -4.628 -9.768 1.00 69.19 202 GLY A N 1
ATOM 1656 C CA . GLY A 1 202 ? -3.513 -3.360 -9.095 1.00 69.19 202 GLY A CA 1
ATOM 1657 C C . GLY A 1 202 ? -2.243 -2.517 -8.989 1.00 69.19 202 GLY A C 1
ATOM 1658 O O . GLY A 1 202 ? -1.147 -3.015 -8.736 1.00 69.19 202 GLY A O 1
ATOM 1659 N N . TYR A 1 203 ? -2.392 -1.199 -9.113 1.00 74.44 203 TYR A N 1
ATOM 1660 C CA . TYR A 1 203 ? -1.277 -0.264 -8.934 1.00 74.44 203 TYR A CA 1
ATOM 1661 C C . TYR A 1 203 ? -0.634 -0.381 -7.545 1.00 74.44 203 TYR A C 1
ATOM 1663 O O . TYR A 1 203 ? 0.581 -0.292 -7.440 1.00 74.44 203 TYR A O 1
ATOM 1671 N N . HIS A 1 204 ? -1.417 -0.602 -6.479 1.00 75.62 204 HIS A N 1
ATOM 1672 C CA . HIS A 1 204 ? -0.871 -0.721 -5.122 1.00 75.62 204 HIS A CA 1
ATOM 1673 C C . HIS A 1 204 ? 0.105 -1.892 -4.982 1.00 75.62 204 HIS A C 1
ATOM 1675 O O . HIS A 1 204 ? 1.147 -1.733 -4.351 1.00 75.62 204 HIS A O 1
ATOM 1681 N N . PHE A 1 205 ? -0.203 -3.029 -5.610 1.00 82.88 205 PHE A N 1
ATOM 1682 C CA . PHE A 1 205 ? 0.692 -4.178 -5.649 1.00 82.88 205 PHE A CA 1
ATOM 1683 C C . PHE A 1 205 ? 1.980 -3.849 -6.412 1.00 82.88 205 PHE A C 1
ATOM 1685 O O . PHE A 1 205 ? 3.070 -3.985 -5.858 1.00 82.88 205 PHE A O 1
ATOM 1692 N N . ILE A 1 206 ? 1.860 -3.332 -7.641 1.00 84.69 206 ILE A N 1
ATOM 1693 C CA . ILE A 1 206 ? 3.014 -2.952 -8.475 1.00 84.69 206 ILE A CA 1
ATOM 1694 C C . ILE A 1 206 ? 3.893 -1.916 -7.774 1.00 84.69 206 ILE A C 1
ATOM 1696 O O . ILE A 1 206 ? 5.118 -2.027 -7.777 1.00 84.69 206 ILE A O 1
ATOM 1700 N N . ARG A 1 207 ? 3.278 -0.939 -7.108 1.00 86.00 207 ARG A N 1
ATOM 1701 C CA . ARG A 1 207 ? 3.979 0.077 -6.330 1.00 86.00 207 ARG A CA 1
ATOM 1702 C C . ARG A 1 207 ? 4.696 -0.514 -5.122 1.00 86.00 207 ARG A C 1
ATOM 1704 O O . ARG A 1 207 ? 5.837 -0.133 -4.885 1.00 86.00 207 ARG A O 1
ATOM 1711 N N . ALA A 1 208 ? 4.060 -1.406 -4.365 1.00 87.12 208 ALA A N 1
ATOM 1712 C CA . ALA A 1 208 ? 4.676 -2.059 -3.211 1.00 87.12 208 ALA A CA 1
ATOM 1713 C C . ALA A 1 208 ? 5.856 -2.953 -3.629 1.00 87.12 208 ALA A C 1
ATOM 1715 O O . ALA A 1 208 ? 6.9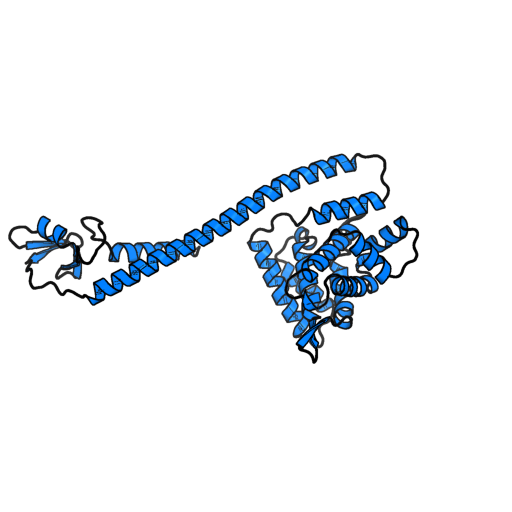21 -2.902 -3.016 1.00 87.12 208 ALA A O 1
ATOM 1716 N N . LEU A 1 209 ? 5.703 -3.704 -4.724 1.00 90.81 209 LEU A N 1
ATOM 1717 C CA . LEU A 1 209 ? 6.765 -4.521 -5.309 1.00 90.81 209 LEU A CA 1
ATOM 1718 C C . LEU A 1 209 ? 7.954 -3.661 -5.770 1.00 90.81 209 LEU A C 1
ATOM 1720 O O . LEU A 1 209 ? 9.098 -3.925 -5.397 1.00 90.81 209 LEU A O 1
ATOM 1724 N N . ALA A 1 210 ? 7.683 -2.592 -6.526 1.00 91.88 210 ALA A N 1
ATOM 1725 C CA . ALA A 1 210 ? 8.708 -1.650 -6.969 1.00 91.88 210 ALA A CA 1
ATOM 1726 C C . ALA A 1 210 ? 9.409 -0.975 -5.783 1.00 91.88 210 ALA A C 1
ATOM 1728 O O . ALA A 1 210 ? 10.635 -0.885 -5.759 1.00 91.88 210 ALA A O 1
ATOM 1729 N N . ALA A 1 211 ? 8.645 -0.551 -4.771 1.00 90.50 211 ALA A N 1
ATOM 1730 C CA . ALA A 1 211 ? 9.175 0.055 -3.556 1.00 90.50 211 ALA A CA 1
ATOM 1731 C C . ALA A 1 211 ? 10.138 -0.885 -2.833 1.00 90.50 211 ALA A C 1
ATOM 1733 O O . ALA A 1 211 ? 11.216 -0.444 -2.434 1.00 90.50 211 ALA A O 1
ATOM 1734 N N . ALA A 1 212 ? 9.786 -2.167 -2.714 1.00 91.31 212 ALA A N 1
ATOM 1735 C CA . ALA A 1 212 ? 10.617 -3.138 -2.025 1.00 91.31 212 ALA A CA 1
ATOM 1736 C C . ALA A 1 212 ? 11.962 -3.361 -2.731 1.00 91.31 212 ALA A C 1
ATOM 1738 O O . ALA A 1 212 ? 13.018 -3.302 -2.097 1.00 91.31 212 ALA A O 1
ATOM 1739 N N . ILE A 1 213 ? 11.931 -3.528 -4.056 1.00 92.31 213 ILE A N 1
ATOM 1740 C CA . ILE A 1 213 ? 13.128 -3.725 -4.886 1.00 92.31 213 ILE A CA 1
ATOM 1741 C C . ILE A 1 213 ? 14.009 -2.468 -4.913 1.00 92.31 213 ILE A C 1
ATOM 1743 O O . ILE A 1 213 ? 15.237 -2.542 -4.801 1.00 92.31 213 ILE A O 1
ATOM 1747 N N . ILE A 1 214 ? 13.402 -1.284 -5.025 1.00 89.56 214 ILE A N 1
ATOM 1748 C CA . ILE A 1 214 ? 14.144 -0.020 -4.981 1.00 89.56 214 ILE A CA 1
ATOM 1749 C C . ILE A 1 214 ? 14.791 0.145 -3.608 1.00 89.56 214 ILE A C 1
ATOM 1751 O O . ILE A 1 214 ? 15.989 0.405 -3.527 1.00 89.56 214 ILE A O 1
ATOM 1755 N N . ASN A 1 215 ? 14.040 -0.065 -2.524 1.00 88.38 215 ASN A N 1
ATOM 1756 C CA . ASN A 1 215 ? 14.559 0.089 -1.169 1.00 88.38 215 ASN A CA 1
ATOM 1757 C C . ASN A 1 215 ? 15.681 -0.903 -0.877 1.00 88.38 215 ASN A C 1
ATOM 1759 O O . ASN A 1 215 ? 16.706 -0.486 -0.329 1.00 88.38 215 ASN A O 1
ATOM 1763 N N . CYS A 1 216 ? 15.549 -2.177 -1.260 1.00 87.69 216 CYS A N 1
ATOM 1764 C CA . CYS A 1 216 ? 16.603 -3.172 -1.042 1.00 87.69 216 CYS A CA 1
ATOM 1765 C C . CYS A 1 216 ? 17.904 -2.823 -1.783 1.00 87.69 216 CYS A C 1
ATOM 1767 O O . CYS A 1 216 ? 18.988 -3.164 -1.311 1.00 87.69 216 CYS A O 1
ATOM 1769 N N . SER A 1 217 ? 17.804 -2.079 -2.887 1.00 85.25 217 SER A N 1
ATOM 1770 C CA . SER A 1 217 ? 18.940 -1.618 -3.690 1.00 85.25 217 SER A CA 1
ATOM 1771 C C . SER A 1 217 ? 19.668 -0.406 -3.097 1.00 85.25 217 SER A C 1
ATOM 1773 O O . SER A 1 217 ? 20.767 -0.082 -3.548 1.00 85.25 217 SER A O 1
ATOM 1775 N N . ILE A 1 218 ? 19.097 0.263 -2.089 1.00 82.69 218 ILE A N 1
ATOM 1776 C CA . ILE A 1 218 ? 19.717 1.417 -1.427 1.00 82.69 218 ILE A CA 1
ATOM 1777 C C . ILE A 1 218 ? 20.795 0.948 -0.453 1.00 82.69 218 ILE A C 1
ATOM 1779 O O . ILE A 1 218 ? 20.547 0.135 0.443 1.00 82.69 218 ILE A O 1
ATOM 1783 N N . THR A 1 219 ? 21.978 1.542 -0.580 1.00 74.00 219 THR A N 1
ATOM 1784 C CA . THR A 1 219 ? 23.099 1.369 0.349 1.00 74.00 219 THR A CA 1
ATOM 1785 C C . THR A 1 219 ? 23.629 2.721 0.814 1.00 74.00 219 THR A C 1
ATOM 1787 O O . THR A 1 219 ? 23.441 3.722 0.129 1.00 74.00 219 THR A O 1
ATOM 1790 N N . LYS A 1 220 ? 24.274 2.764 1.985 1.00 70.12 220 LYS A N 1
ATOM 1791 C CA . LYS A 1 220 ? 24.969 3.969 2.459 1.00 70.12 220 LYS A CA 1
ATOM 1792 C C . LYS A 1 220 ? 26.369 4.014 1.860 1.00 70.12 220 LYS A C 1
ATOM 1794 O O . LYS A 1 220 ? 27.123 3.053 2.018 1.00 70.12 220 LYS A O 1
ATOM 1799 N N . ASP A 1 221 ? 26.711 5.114 1.204 1.00 65.62 221 ASP A N 1
ATOM 1800 C CA . ASP A 1 221 ? 28.068 5.356 0.733 1.00 65.62 221 ASP A CA 1
ATOM 1801 C C . ASP A 1 221 ? 28.991 5.831 1.874 1.00 65.62 221 ASP A C 1
ATOM 1803 O O . ASP A 1 221 ? 28.573 6.038 3.019 1.00 65.62 221 ASP A O 1
ATOM 1807 N N . ARG A 1 222 ? 30.282 6.014 1.566 1.00 56.22 222 ARG A N 1
ATOM 1808 C CA . ARG A 1 222 ? 31.287 6.477 2.541 1.00 56.22 222 ARG A CA 1
ATOM 1809 C C . ARG A 1 222 ? 31.043 7.918 3.029 1.00 56.22 222 ARG A C 1
ATOM 1811 O O . ARG A 1 222 ? 31.650 8.309 4.020 1.00 56.22 222 ARG A O 1
ATOM 1818 N N . GLY A 1 223 ? 30.174 8.683 2.363 1.00 58.44 223 GLY A N 1
ATOM 1819 C CA . GLY A 1 223 ? 29.780 10.050 2.716 1.00 58.44 223 GLY A CA 1
ATOM 1820 C C . GLY A 1 223 ? 28.445 10.151 3.468 1.00 58.44 223 GLY A C 1
ATOM 1821 O O . GLY A 1 223 ? 28.026 11.254 3.813 1.00 58.44 223 GLY A O 1
ATOM 1822 N N . GLY A 1 224 ? 27.770 9.027 3.737 1.00 58.97 224 GLY A N 1
ATOM 1823 C CA . GLY A 1 224 ? 26.450 9.005 4.373 1.00 58.97 224 GLY A CA 1
ATOM 1824 C C . GLY A 1 224 ? 25.289 9.381 3.440 1.00 58.97 224 GLY A C 1
ATOM 1825 O O . GLY A 1 224 ? 24.180 9.621 3.927 1.00 58.97 224 GLY A O 1
ATOM 1826 N N . LEU A 1 225 ? 25.527 9.432 2.127 1.00 56.44 225 LEU A N 1
ATOM 1827 C CA . LEU A 1 225 ? 24.500 9.518 1.093 1.00 56.44 225 LEU A CA 1
ATOM 1828 C C . LEU A 1 225 ? 23.945 8.121 0.798 1.00 56.44 225 LEU A C 1
ATOM 1830 O O . LEU A 1 225 ? 24.607 7.097 0.988 1.00 56.44 225 LEU A O 1
ATOM 1834 N N . ASN A 1 226 ? 22.692 8.085 0.362 1.00 64.44 226 ASN A N 1
ATOM 1835 C CA . ASN A 1 226 ? 22.053 6.857 -0.079 1.00 64.44 226 ASN A CA 1
ATOM 1836 C C . ASN A 1 226 ? 22.351 6.694 -1.570 1.00 64.44 226 ASN A C 1
ATOM 1838 O O . ASN A 1 226 ? 21.990 7.552 -2.358 1.00 64.44 226 ASN A O 1
ATOM 1842 N N . THR A 1 227 ? 22.990 5.598 -1.967 1.00 68.81 227 THR A N 1
ATOM 1843 C CA . THR A 1 227 ? 23.252 5.302 -3.380 1.00 68.81 227 THR A CA 1
ATOM 1844 C C . THR A 1 227 ? 22.517 4.033 -3.775 1.00 68.81 227 THR A C 1
ATOM 1846 O O . THR A 1 227 ? 22.562 3.023 -3.059 1.00 68.81 227 THR A O 1
ATOM 1849 N N . ILE A 1 228 ? 21.839 4.082 -4.920 1.00 77.31 228 ILE A N 1
ATOM 1850 C CA . ILE A 1 228 ? 21.207 2.912 -5.519 1.00 77.31 228 ILE A CA 1
ATOM 1851 C C . ILE A 1 228 ? 22.280 2.035 -6.160 1.00 77.31 228 ILE A C 1
ATOM 1853 O O . ILE A 1 228 ? 23.120 2.482 -6.935 1.00 77.31 228 ILE A O 1
ATOM 1857 N N . ARG A 1 229 ? 22.241 0.739 -5.856 1.00 81.12 229 ARG A N 1
ATOM 1858 C CA . ARG A 1 229 ? 23.048 -0.255 -6.558 1.00 81.12 229 ARG A CA 1
ATOM 1859 C C . ARG A 1 229 ? 22.287 -0.746 -7.781 1.00 81.12 229 ARG A C 1
ATOM 1861 O O . ARG A 1 229 ? 21.512 -1.694 -7.685 1.00 81.12 229 ARG A O 1
ATOM 1868 N N . THR A 1 230 ? 22.573 -0.161 -8.942 1.00 83.88 230 THR A N 1
ATOM 1869 C CA . THR A 1 230 ? 22.009 -0.594 -10.234 1.00 83.88 230 THR A CA 1
ATOM 1870 C C . THR A 1 230 ? 22.137 -2.112 -10.465 1.00 83.88 230 THR A C 1
ATOM 1872 O O . THR A 1 230 ? 21.231 -2.728 -11.017 1.00 83.88 230 THR A O 1
ATOM 1875 N N . SER A 1 231 ? 23.203 -2.766 -9.987 1.00 85.88 231 SER A N 1
ATOM 1876 C CA . SER A 1 231 ? 23.350 -4.228 -10.096 1.00 85.88 231 SER A CA 1
ATOM 1877 C C . SER A 1 231 ? 22.257 -5.014 -9.356 1.00 85.88 231 SER A C 1
ATOM 1879 O O . SER A 1 231 ? 21.872 -6.085 -9.809 1.00 85.88 231 SER A O 1
ATOM 1881 N N . VAL A 1 232 ? 21.757 -4.492 -8.230 1.00 87.56 232 VAL A N 1
ATOM 1882 C CA . VAL A 1 232 ? 20.678 -5.110 -7.440 1.00 87.56 232 VAL A CA 1
ATOM 1883 C C . VAL A 1 232 ? 19.332 -4.901 -8.137 1.00 87.56 232 VAL A C 1
ATOM 1885 O O . VAL A 1 232 ? 18.554 -5.843 -8.244 1.00 87.56 232 VAL A O 1
ATOM 1888 N N . LEU A 1 233 ? 19.097 -3.713 -8.708 1.00 89.44 233 LEU A N 1
ATOM 1889 C CA . LEU A 1 233 ? 17.909 -3.454 -9.531 1.00 89.44 233 LEU A CA 1
ATOM 1890 C C . LEU A 1 233 ? 17.840 -4.392 -10.739 1.00 89.44 233 LEU A C 1
ATOM 1892 O O . LEU A 1 233 ? 16.794 -4.978 -11.000 1.00 89.44 233 LEU A O 1
ATOM 1896 N N . LYS A 1 234 ? 18.959 -4.563 -11.453 1.00 89.38 234 LYS A N 1
ATOM 1897 C CA . LYS A 1 234 ? 19.049 -5.478 -12.601 1.00 89.38 234 LYS A CA 1
ATOM 1898 C C . LYS A 1 234 ? 18.806 -6.929 -12.193 1.00 89.38 234 LYS A C 1
ATOM 1900 O O . LYS A 1 234 ? 18.123 -7.646 -12.911 1.00 89.38 234 LYS A O 1
ATOM 1905 N N . HIS A 1 235 ? 19.326 -7.343 -11.037 1.00 90.50 235 HIS A N 1
ATOM 1906 C CA . HIS A 1 235 ? 19.130 -8.697 -10.522 1.00 90.50 235 HIS A CA 1
ATOM 1907 C C . HIS A 1 235 ? 17.647 -9.024 -10.278 1.00 90.50 235 HIS A C 1
ATOM 1909 O O . HIS A 1 235 ? 17.202 -10.100 -10.672 1.00 90.50 235 HIS A O 1
ATOM 1915 N N . TRP A 1 236 ? 16.882 -8.081 -9.711 1.00 92.31 236 TRP A N 1
ATOM 1916 C CA . TRP A 1 236 ? 15.464 -8.268 -9.369 1.00 92.31 236 TRP A CA 1
ATOM 1917 C C . TRP A 1 236 ? 14.468 -7.826 -10.453 1.00 92.31 236 TRP A C 1
ATOM 1919 O O . TRP A 1 236 ? 13.268 -8.073 -10.325 1.00 92.31 236 TRP A O 1
ATOM 1929 N N . ALA A 1 237 ? 14.927 -7.202 -11.539 1.00 91.62 237 ALA A N 1
ATOM 1930 C CA . ALA A 1 237 ? 14.072 -6.792 -12.653 1.00 91.62 237 ALA A CA 1
ATOM 1931 C C . ALA A 1 237 ? 13.225 -7.937 -13.262 1.00 91.62 237 ALA A C 1
ATOM 1933 O O . ALA A 1 237 ? 12.061 -7.681 -13.584 1.00 91.62 237 ALA A O 1
ATOM 1934 N N . PRO A 1 238 ? 13.713 -9.193 -13.371 1.00 91.31 238 PRO A N 1
ATOM 1935 C CA . PRO A 1 238 ? 12.893 -10.310 -13.845 1.00 91.31 238 PRO A CA 1
ATOM 1936 C C . PRO A 1 238 ? 11.657 -10.586 -12.977 1.00 91.31 238 PRO A C 1
ATOM 1938 O O . PRO A 1 238 ? 10.611 -10.951 -13.511 1.00 91.31 238 PRO A O 1
ATOM 1941 N N . VAL A 1 239 ? 11.738 -10.355 -11.659 1.00 90.44 239 VAL A N 1
ATOM 1942 C CA . VAL A 1 239 ? 10.585 -10.496 -10.754 1.00 90.44 239 VAL A CA 1
ATOM 1943 C C . VAL A 1 239 ? 9.518 -9.461 -11.100 1.00 90.44 239 VAL A C 1
ATOM 1945 O O . VAL A 1 239 ? 8.354 -9.815 -11.234 1.00 90.44 239 VAL A O 1
ATOM 1948 N N . LEU A 1 240 ? 9.895 -8.195 -11.315 1.00 90.19 240 LEU A N 1
ATOM 1949 C CA . LEU A 1 240 ? 8.954 -7.155 -11.761 1.00 90.19 240 LEU A CA 1
ATOM 1950 C C . LEU A 1 240 ? 8.328 -7.503 -13.110 1.00 90.19 240 LEU A C 1
ATOM 1952 O O . LEU A 1 240 ? 7.110 -7.422 -13.262 1.00 90.19 240 LEU A O 1
ATOM 1956 N N . LYS A 1 241 ? 9.158 -7.936 -14.065 1.00 89.62 241 LYS A N 1
ATOM 1957 C CA . LYS A 1 241 ? 8.728 -8.321 -15.411 1.00 89.62 241 LYS A CA 1
ATOM 1958 C C . LYS A 1 241 ? 7.620 -9.376 -15.372 1.00 89.62 241 LYS A C 1
ATOM 1960 O O . LYS A 1 241 ? 6.621 -9.217 -16.060 1.00 89.62 241 LYS A O 1
ATOM 1965 N N . ARG A 1 242 ? 7.727 -10.386 -14.500 1.00 87.44 242 ARG A N 1
ATOM 1966 C CA . ARG A 1 242 ? 6.713 -11.447 -14.333 1.00 87.44 242 ARG A CA 1
ATOM 1967 C C . ARG A 1 242 ? 5.303 -10.926 -14.016 1.00 87.44 242 ARG A C 1
ATOM 1969 O O . ARG A 1 242 ? 4.329 -11.563 -14.420 1.00 87.44 242 ARG A O 1
ATOM 1976 N N . TYR A 1 243 ? 5.197 -9.810 -13.293 1.00 83.62 243 TYR A N 1
ATOM 1977 C CA . TYR A 1 243 ? 3.920 -9.206 -12.887 1.00 83.62 243 TYR A CA 1
ATOM 1978 C C . TYR A 1 243 ? 3.455 -8.076 -13.810 1.00 83.62 243 TYR A C 1
ATOM 1980 O O . TYR A 1 243 ? 2.286 -7.693 -13.780 1.00 83.62 243 TYR A O 1
ATOM 1988 N N . VAL A 1 244 ? 4.359 -7.544 -14.630 1.00 83.12 244 VAL A N 1
ATOM 1989 C CA . VAL A 1 244 ? 4.042 -6.563 -15.672 1.00 83.12 244 VAL A CA 1
ATOM 1990 C C . VAL A 1 244 ? 3.583 -7.261 -16.961 1.00 83.12 244 VAL A C 1
ATOM 1992 O O . VAL A 1 244 ? 2.607 -6.825 -17.568 1.00 83.12 244 VAL A O 1
ATOM 1995 N N . ASP A 1 245 ? 4.209 -8.386 -17.318 1.00 79.06 245 ASP A N 1
ATOM 1996 C CA . ASP A 1 245 ? 3.939 -9.184 -18.524 1.00 79.06 245 ASP A CA 1
ATOM 1997 C C . ASP A 1 245 ? 2.777 -10.178 -18.338 1.00 79.06 245 ASP A C 1
ATOM 1999 O O . ASP A 1 245 ? 2.895 -11.359 -18.658 1.00 79.06 245 ASP A O 1
ATOM 2003 N N . SER A 1 246 ? 1.644 -9.747 -17.779 1.00 62.75 246 SER A N 1
ATOM 2004 C CA . SER A 1 246 ? 0.519 -10.660 -17.536 1.00 62.75 246 SER A CA 1
ATOM 2005 C C . SER A 1 246 ? -0.030 -11.248 -18.848 1.00 62.75 246 SER A C 1
ATOM 2007 O O . SER A 1 246 ? -0.782 -10.592 -19.567 1.00 62.75 246 SER A O 1
ATOM 2009 N N . GLU A 1 247 ? 0.291 -12.516 -19.135 1.00 51.31 247 GLU A N 1
ATOM 2010 C CA . GLU A 1 247 ? -0.188 -13.275 -20.310 1.00 51.31 247 GLU A CA 1
ATOM 2011 C C . GLU A 1 247 ? -1.711 -13.518 -20.315 1.00 51.31 247 GLU A C 1
ATOM 2013 O O . GLU A 1 247 ? -2.259 -14.084 -21.258 1.00 51.31 247 GLU A O 1
ATOM 2018 N N . ILE A 1 248 ? -2.421 -13.092 -19.267 1.00 43.56 248 ILE A N 1
ATOM 2019 C CA . ILE A 1 248 ? -3.837 -13.405 -19.049 1.00 43.56 248 ILE A CA 1
ATOM 2020 C C . ILE A 1 248 ? -4.767 -12.529 -19.919 1.00 43.56 248 ILE A C 1
ATOM 2022 O O . ILE A 1 248 ? -5.930 -12.881 -20.109 1.00 43.56 248 ILE A O 1
ATOM 2026 N N . TYR A 1 249 ? -4.286 -11.424 -20.512 1.00 40.19 249 TYR A N 1
ATOM 2027 C CA . TYR A 1 249 ? -5.138 -10.480 -21.253 1.00 40.19 249 TYR A CA 1
ATOM 2028 C C . TYR A 1 249 ? -4.578 -10.078 -22.630 1.00 40.19 249 TYR A C 1
ATOM 2030 O O . TYR A 1 249 ? -3.463 -9.575 -22.752 1.00 40.19 249 TYR A O 1
ATOM 2038 N N . TYR A 1 250 ? -5.394 -10.239 -23.681 1.00 35.75 250 TYR A N 1
ATOM 2039 C CA . TYR A 1 250 ? -5.073 -9.819 -25.052 1.00 35.75 250 TYR A CA 1
ATOM 2040 C C . TYR A 1 250 ? -5.059 -8.287 -25.224 1.00 35.75 250 TYR A C 1
ATOM 2042 O O . TYR A 1 250 ? -5.939 -7.594 -24.720 1.00 35.75 250 TYR A O 1
ATOM 2050 N N . ASN A 1 251 ? -4.104 -7.810 -26.036 1.00 44.91 251 ASN A N 1
ATOM 2051 C CA . ASN A 1 251 ? -3.912 -6.455 -26.584 1.00 44.91 251 ASN A CA 1
ATOM 2052 C C . ASN A 1 251 ? -3.844 -5.290 -25.564 1.00 44.91 251 ASN A C 1
ATOM 2054 O O . ASN A 1 251 ? -4.821 -4.907 -24.931 1.00 44.91 251 ASN A O 1
ATOM 2058 N N . ASN A 1 252 ? -2.672 -4.643 -25.493 1.00 51.50 252 ASN A N 1
ATOM 2059 C CA . ASN A 1 252 ? -2.367 -3.399 -24.759 1.00 51.50 252 ASN A CA 1
ATOM 2060 C C . ASN A 1 252 ? -2.382 -3.441 -23.213 1.00 51.50 252 ASN A C 1
ATOM 2062 O O . ASN A 1 252 ? -2.062 -2.427 -22.591 1.00 51.50 252 ASN A O 1
ATOM 2066 N N . HIS A 1 253 ? -2.668 -4.580 -22.570 1.00 61.75 253 HIS A N 1
ATOM 2067 C CA . HIS A 1 253 ? -2.647 -4.690 -21.101 1.00 61.75 253 HIS A CA 1
ATOM 2068 C C . HIS A 1 253 ? -1.241 -4.495 -20.500 1.00 61.75 253 HIS A C 1
ATOM 2070 O O . HIS A 1 253 ? -1.091 -3.789 -19.501 1.00 61.75 253 HIS A O 1
ATOM 2076 N N . ASN A 1 254 ? -0.203 -5.022 -21.158 1.00 68.75 254 ASN A N 1
ATOM 2077 C CA . ASN A 1 254 ? 1.187 -4.888 -20.705 1.00 68.75 254 ASN A CA 1
ATOM 2078 C C . ASN A 1 254 ? 1.623 -3.419 -20.663 1.00 68.75 254 ASN A C 1
ATOM 2080 O O . ASN A 1 254 ? 2.154 -2.969 -19.656 1.00 68.75 254 ASN A O 1
ATOM 2084 N N . ALA A 1 255 ? 1.277 -2.619 -21.680 1.00 70.44 255 ALA A N 1
ATOM 2085 C CA . ALA A 1 255 ? 1.571 -1.184 -21.689 1.00 70.44 255 ALA A CA 1
ATOM 2086 C C . ALA A 1 255 ? 0.932 -0.445 -20.498 1.00 70.44 255 ALA A C 1
ATOM 2088 O O . ALA A 1 255 ? 1.541 0.451 -19.925 1.00 70.44 255 ALA A O 1
ATOM 2089 N N . ILE A 1 256 ? -0.274 -0.834 -20.073 1.00 70.75 256 ILE A N 1
ATOM 2090 C CA . ILE A 1 256 ? -0.931 -0.234 -18.901 1.00 70.75 256 ILE A CA 1
ATOM 2091 C C . ILE A 1 256 ? -0.174 -0.584 -17.613 1.00 70.75 256 ILE A C 1
ATOM 2093 O O . ILE A 1 256 ? 0.023 0.283 -16.760 1.00 70.75 256 ILE A O 1
ATOM 2097 N N . MET A 1 257 ? 0.258 -1.836 -17.458 1.00 75.56 257 MET A N 1
ATOM 2098 C CA . MET A 1 257 ? 1.026 -2.281 -16.290 1.00 75.56 257 MET A CA 1
ATOM 2099 C C . MET A 1 257 ? 2.416 -1.643 -16.237 1.00 75.56 257 MET A C 1
ATOM 2101 O O . MET A 1 257 ? 2.838 -1.163 -15.184 1.00 75.56 257 MET A O 1
ATOM 2105 N N . GLU A 1 258 ? 3.083 -1.546 -17.383 1.00 83.12 258 GLU A N 1
ATOM 2106 C CA . GLU A 1 258 ? 4.339 -0.820 -17.547 1.00 83.12 258 GLU A CA 1
ATOM 2107 C C . GLU A 1 258 ? 4.184 0.659 -17.162 1.00 83.12 258 GLU A C 1
ATOM 2109 O O . GLU A 1 258 ? 4.996 1.188 -16.403 1.00 83.12 258 GLU A O 1
ATOM 2114 N N . MET A 1 259 ? 3.100 1.315 -17.594 1.00 76.25 259 MET A N 1
ATOM 2115 C CA . MET A 1 259 ? 2.807 2.703 -17.220 1.00 76.25 259 MET A CA 1
ATOM 2116 C C . MET A 1 259 ? 2.535 2.871 -15.725 1.00 76.25 259 MET A C 1
ATOM 2118 O O . MET A 1 259 ? 3.041 3.813 -15.115 1.00 76.25 259 MET A O 1
ATOM 2122 N N . LYS A 1 260 ? 1.782 1.953 -15.105 1.00 77.38 260 LYS A N 1
ATOM 2123 C CA . LYS A 1 260 ? 1.581 1.943 -13.645 1.00 77.38 260 LYS A CA 1
ATOM 2124 C C . LYS A 1 260 ? 2.915 1.840 -12.908 1.00 77.38 260 LYS A C 1
ATOM 2126 O O . LYS A 1 260 ? 3.114 2.543 -11.920 1.00 77.38 260 LYS A O 1
ATOM 2131 N N . LEU A 1 261 ? 3.831 1.002 -13.394 1.00 85.88 261 LEU A N 1
ATOM 2132 C CA . LEU A 1 261 ? 5.166 0.868 -12.820 1.00 85.88 261 LEU A CA 1
ATOM 2133 C C . LEU A 1 261 ? 6.002 2.144 -13.009 1.00 85.88 261 LEU A C 1
ATOM 2135 O O . LEU A 1 261 ? 6.621 2.597 -12.050 1.00 85.88 261 LEU A O 1
ATOM 2139 N N . ILE A 1 262 ? 5.984 2.763 -14.194 1.00 82.12 262 ILE A N 1
ATOM 2140 C CA . ILE A 1 262 ? 6.678 4.039 -14.450 1.00 82.12 262 ILE A CA 1
ATOM 2141 C C . ILE A 1 262 ? 6.192 5.123 -13.478 1.00 82.12 262 ILE A C 1
ATOM 2143 O O . ILE A 1 262 ? 7.009 5.804 -12.857 1.00 82.12 262 ILE A O 1
ATOM 2147 N N . LEU A 1 263 ? 4.875 5.242 -13.284 1.00 75.25 263 LEU A N 1
ATOM 2148 C CA . LEU A 1 263 ? 4.294 6.181 -12.322 1.00 75.25 263 LEU A CA 1
ATOM 2149 C C . LEU A 1 263 ? 4.674 5.858 -10.880 1.00 75.25 263 LEU A C 1
ATOM 2151 O O . LEU A 1 263 ? 5.044 6.760 -10.134 1.00 75.25 263 LEU A O 1
ATOM 2155 N N . ALA A 1 264 ? 4.631 4.583 -10.491 1.00 83.12 264 ALA A N 1
ATOM 2156 C CA . ALA A 1 264 ? 5.036 4.165 -9.156 1.00 83.12 264 ALA A CA 1
ATOM 2157 C C . ALA A 1 264 ? 6.502 4.526 -8.873 1.00 83.12 264 ALA A C 1
ATOM 2159 O O . ALA A 1 264 ? 6.811 5.004 -7.783 1.00 83.12 264 ALA A O 1
ATOM 2160 N N . VAL A 1 265 ? 7.397 4.347 -9.854 1.00 85.88 265 VAL A N 1
ATOM 2161 C CA . VAL A 1 265 ? 8.809 4.747 -9.750 1.00 85.88 265 VAL A CA 1
ATOM 2162 C C . VAL A 1 265 ? 8.932 6.259 -9.563 1.00 85.88 265 VAL A C 1
ATOM 2164 O O . VAL A 1 265 ? 9.648 6.683 -8.661 1.00 85.88 265 VAL A O 1
ATOM 2167 N N . GLN A 1 266 ? 8.216 7.072 -10.346 1.00 78.81 266 GLN A N 1
ATOM 2168 C CA . GLN A 1 266 ? 8.222 8.533 -10.189 1.00 78.81 266 GLN A CA 1
ATOM 2169 C C . GLN A 1 266 ? 7.682 8.988 -8.830 1.00 78.81 266 GLN A C 1
ATOM 2171 O O . GLN A 1 266 ? 8.253 9.871 -8.190 1.00 78.81 266 GLN A O 1
ATOM 2176 N N . GLU A 1 267 ? 6.580 8.392 -8.372 1.00 76.75 267 GLU A N 1
ATOM 2177 C CA . GLU A 1 267 ? 6.004 8.712 -7.069 1.00 76.75 267 GLU A CA 1
ATOM 2178 C C . GLU A 1 267 ? 7.009 8.379 -5.963 1.00 76.75 267 GLU A C 1
ATOM 2180 O O . GLU A 1 267 ? 7.295 9.226 -5.115 1.00 76.75 267 GLU A O 1
ATOM 2185 N N . LEU A 1 268 ? 7.611 7.188 -6.028 1.00 80.88 268 LEU A N 1
ATOM 2186 C CA . LEU A 1 268 ? 8.634 6.739 -5.093 1.00 80.88 268 LEU A CA 1
ATOM 2187 C C . LEU A 1 268 ? 9.815 7.700 -5.059 1.00 80.88 268 LEU A C 1
ATOM 2189 O O . LEU A 1 268 ? 10.133 8.194 -3.984 1.00 80.88 268 LEU A O 1
ATOM 2193 N N . THR A 1 269 ? 10.428 8.035 -6.196 1.00 77.81 269 THR A N 1
ATOM 2194 C CA . THR A 1 269 ? 11.592 8.938 -6.234 1.00 77.81 269 THR A CA 1
ATOM 2195 C C . THR A 1 269 ? 11.266 10.373 -5.805 1.00 77.81 269 THR A C 1
ATOM 2197 O O . THR A 1 269 ? 12.171 11.111 -5.408 1.00 77.81 269 THR A O 1
ATOM 2200 N N . SER A 1 270 ? 9.990 10.778 -5.817 1.00 73.31 270 SER A N 1
ATOM 2201 C CA . SER A 1 270 ? 9.540 12.088 -5.318 1.00 73.31 270 SER A CA 1
ATOM 2202 C C . SER A 1 270 ? 9.462 12.167 -3.783 1.00 73.31 270 SER A C 1
ATOM 2204 O O . SER A 1 270 ? 9.460 13.267 -3.203 1.00 73.31 270 SER A O 1
ATOM 2206 N N . GLU A 1 271 ? 9.413 11.015 -3.100 1.00 74.00 271 GLU A N 1
ATOM 2207 C CA . GLU A 1 271 ? 9.291 10.943 -1.647 1.00 74.00 271 GLU A CA 1
ATOM 2208 C C . GLU A 1 271 ? 10.501 11.580 -0.950 1.00 74.00 271 GLU A C 1
ATOM 2210 O O . GLU A 1 271 ? 11.645 11.512 -1.405 1.00 74.00 271 GLU A O 1
ATOM 2215 N N . ARG A 1 272 ? 10.270 12.185 0.227 1.00 60.09 272 ARG A N 1
ATOM 2216 C CA . ARG A 1 272 ? 11.304 12.940 0.964 1.00 60.09 272 ARG A CA 1
ATOM 2217 C C . ARG A 1 272 ? 12.593 12.150 1.216 1.00 60.09 272 ARG A C 1
ATOM 2219 O O . ARG A 1 272 ? 13.644 12.774 1.330 1.00 60.09 272 ARG A O 1
ATOM 2226 N N . LYS A 1 273 ? 12.522 10.817 1.297 1.00 67.00 273 LYS A N 1
ATOM 2227 C CA . LYS A 1 273 ? 13.687 9.945 1.512 1.00 67.00 273 LYS A CA 1
ATOM 2228 C C . LYS A 1 273 ? 14.674 9.906 0.330 1.00 67.00 273 LYS A C 1
ATOM 2230 O O . LYS A 1 273 ? 15.820 9.541 0.565 1.00 67.00 273 LYS A O 1
ATOM 2235 N N . TYR A 1 274 ? 14.279 10.344 -0.871 1.00 64.12 274 TYR A N 1
ATOM 2236 C CA . TYR A 1 274 ? 15.108 10.311 -2.092 1.00 64.12 274 TYR A CA 1
ATOM 2237 C C . TYR A 1 274 ? 15.507 11.688 -2.638 1.00 64.12 274 TYR A C 1
ATOM 2239 O O . TYR A 1 274 ? 16.256 11.791 -3.605 1.00 64.12 274 TYR A O 1
ATOM 2247 N N . ARG A 1 275 ? 15.047 12.784 -2.020 1.00 59.62 275 ARG A N 1
ATOM 2248 C CA . ARG A 1 275 ? 15.287 14.150 -2.528 1.00 59.62 275 ARG A CA 1
ATOM 2249 C C . ARG A 1 275 ? 16.757 14.585 -2.575 1.00 59.62 275 ARG A C 1
ATOM 2251 O O . ARG A 1 275 ? 17.038 15.610 -3.189 1.00 59.62 275 ARG A O 1
ATOM 2258 N N . LYS A 1 276 ? 17.676 13.873 -1.916 1.00 56.75 276 LYS A N 1
ATOM 2259 C CA . LYS A 1 276 ? 19.095 14.263 -1.849 1.00 56.75 276 LYS A CA 1
ATOM 2260 C C . LYS A 1 276 ? 19.870 13.984 -3.144 1.00 56.75 276 LYS A C 1
ATOM 2262 O O . LYS A 1 276 ? 20.845 14.685 -3.383 1.00 56.75 276 LYS A O 1
ATOM 2267 N N . ASP A 1 277 ? 19.397 13.064 -3.988 1.00 54.00 277 ASP A N 1
ATOM 2268 C CA . ASP A 1 277 ? 20.156 12.563 -5.149 1.00 54.00 277 ASP A CA 1
ATOM 2269 C C . ASP A 1 277 ? 19.747 13.211 -6.489 1.00 54.00 277 ASP A C 1
ATOM 2271 O O . ASP A 1 277 ? 20.263 12.861 -7.546 1.00 54.00 277 ASP A O 1
ATOM 2275 N N . GLY A 1 278 ? 18.835 14.191 -6.464 1.00 61.72 278 GLY A N 1
ATOM 2276 C CA . GLY A 1 278 ? 18.283 14.812 -7.671 1.00 61.72 278 GLY A CA 1
ATOM 2277 C C . GLY A 1 278 ? 17.192 13.945 -8.313 1.00 61.72 278 GLY A C 1
ATOM 2278 O O . GLY A 1 278 ? 17.459 12.929 -8.949 1.00 61.72 278 GLY A O 1
ATOM 2279 N N . PHE A 1 279 ? 15.938 14.385 -8.176 1.00 59.97 279 PHE A N 1
ATOM 2280 C CA . PHE A 1 279 ? 14.721 13.652 -8.564 1.00 59.97 279 PHE A CA 1
ATOM 2281 C C . PHE A 1 279 ? 14.761 13.027 -9.975 1.00 59.97 279 PHE A C 1
ATOM 2283 O O . PHE A 1 279 ? 14.412 11.858 -10.157 1.00 59.97 279 PHE A O 1
ATOM 2290 N N . ALA A 1 280 ? 15.218 13.787 -10.973 1.00 65.56 280 ALA A N 1
ATOM 2291 C CA . ALA A 1 280 ? 15.255 13.332 -12.362 1.00 65.56 280 ALA A CA 1
ATOM 2292 C C . ALA A 1 280 ? 16.345 12.275 -12.621 1.00 65.56 280 ALA A C 1
ATOM 2294 O O . ALA A 1 280 ? 16.119 11.350 -13.400 1.00 65.56 280 ALA A O 1
ATOM 2295 N N . GLY A 1 281 ? 17.497 12.379 -11.947 1.00 74.00 281 GLY A N 1
ATOM 2296 C CA . GLY A 1 281 ? 18.617 11.448 -12.114 1.00 74.00 281 GLY A CA 1
ATOM 2297 C C . GLY A 1 281 ? 18.289 10.059 -11.573 1.00 74.00 281 GLY A C 1
ATOM 2298 O O . GLY A 1 281 ? 18.463 9.066 -12.276 1.00 74.00 281 GLY A O 1
ATOM 2299 N N . LEU A 1 282 ? 17.712 10.003 -10.370 1.00 78.62 282 LEU A N 1
ATOM 2300 C CA . LEU A 1 282 ? 17.339 8.742 -9.725 1.00 78.62 282 LEU A CA 1
ATOM 2301 C C . LEU A 1 282 ? 16.242 7.993 -10.492 1.00 78.62 282 LEU A C 1
ATOM 2303 O O . LEU A 1 282 ? 16.311 6.781 -10.682 1.00 78.62 282 LEU A O 1
ATOM 2307 N N . THR A 1 283 ? 15.231 8.729 -10.957 1.00 82.19 283 THR A N 1
ATOM 2308 C CA . THR A 1 283 ? 14.140 8.161 -11.759 1.00 82.19 283 THR A CA 1
ATOM 2309 C C . THR A 1 283 ? 14.686 7.562 -13.054 1.00 82.19 283 THR A C 1
ATOM 2311 O O . THR A 1 283 ? 14.336 6.439 -13.410 1.00 82.19 283 THR A O 1
ATOM 2314 N N . LEU A 1 284 ? 15.583 8.281 -13.738 1.00 82.44 284 LEU A N 1
ATOM 2315 C CA . LEU A 1 284 ? 16.202 7.813 -14.974 1.00 82.44 284 LEU A CA 1
ATOM 2316 C C . LEU A 1 284 ? 17.067 6.565 -14.757 1.00 82.44 284 LEU A C 1
ATOM 2318 O O . LEU A 1 284 ? 17.007 5.648 -15.575 1.00 82.44 284 LEU A O 1
ATOM 2322 N N . GLU A 1 285 ? 17.835 6.505 -13.666 1.00 85.31 285 GLU A N 1
ATOM 2323 C CA . GLU A 1 285 ? 18.658 5.340 -13.319 1.00 85.31 285 GLU A CA 1
ATOM 2324 C C . GLU A 1 285 ? 17.794 4.085 -13.126 1.00 85.31 285 GLU A C 1
ATOM 2326 O O . GLU A 1 285 ? 18.053 3.051 -13.746 1.00 85.31 285 GLU A O 1
ATOM 2331 N N . ILE A 1 286 ? 16.719 4.191 -12.335 1.00 88.25 286 ILE A N 1
ATOM 2332 C CA . ILE A 1 286 ? 15.803 3.073 -12.067 1.00 88.25 286 ILE A CA 1
ATOM 2333 C C . ILE A 1 286 ? 15.111 2.614 -13.354 1.00 88.25 286 ILE A C 1
ATOM 2335 O O . ILE A 1 286 ? 15.108 1.419 -13.662 1.00 88.25 286 ILE A O 1
ATOM 2339 N N . LEU A 1 287 ? 14.548 3.551 -14.127 1.00 88.38 287 LEU A N 1
ATOM 2340 C CA . LEU A 1 287 ? 13.851 3.208 -15.368 1.00 88.38 287 LEU A CA 1
ATOM 2341 C C . LEU A 1 287 ? 14.794 2.592 -16.406 1.00 88.38 287 LEU A C 1
ATOM 2343 O O . LEU A 1 287 ? 14.390 1.672 -17.114 1.00 88.38 287 LEU A O 1
ATOM 2347 N N . SER A 1 288 ? 16.048 3.044 -16.471 1.00 86.69 288 SER A N 1
ATOM 2348 C CA . SER A 1 288 ? 17.052 2.459 -17.366 1.00 86.69 288 SER A CA 1
ATOM 2349 C C . SER A 1 288 ? 17.417 1.039 -16.935 1.00 86.69 288 SER A C 1
ATOM 2351 O O . SER A 1 288 ? 17.420 0.135 -17.767 1.00 86.69 288 SER A O 1
ATOM 2353 N N . ALA A 1 289 ? 17.643 0.806 -15.637 1.00 89.25 289 ALA A N 1
ATOM 2354 C CA . ALA A 1 289 ? 17.970 -0.521 -15.115 1.00 89.25 289 ALA A CA 1
ATOM 2355 C C . ALA A 1 289 ? 16.858 -1.550 -15.384 1.00 89.25 289 ALA A C 1
ATOM 2357 O O . ALA A 1 289 ? 17.142 -2.672 -15.807 1.00 89.25 289 ALA A O 1
ATOM 2358 N N . PHE A 1 290 ? 15.594 -1.173 -15.181 1.00 92.12 290 PHE A N 1
ATOM 2359 C CA . PHE A 1 290 ? 14.445 -2.027 -15.500 1.00 92.12 290 PHE A CA 1
ATOM 2360 C C . PHE A 1 290 ? 14.235 -2.170 -17.013 1.00 92.12 290 PHE A C 1
ATOM 2362 O O . PHE A 1 290 ? 13.990 -3.271 -17.507 1.00 92.12 290 PHE A O 1
ATOM 2369 N N . GLY A 1 291 ? 14.397 -1.084 -17.768 1.00 86.44 291 GLY A N 1
ATOM 2370 C CA . GLY A 1 291 ? 14.259 -1.073 -19.220 1.00 86.44 291 GLY A CA 1
ATOM 2371 C C . GLY A 1 291 ? 15.264 -1.976 -19.938 1.00 86.44 291 GLY A C 1
ATOM 2372 O O . GLY A 1 291 ? 14.886 -2.703 -20.852 1.00 86.44 291 GLY A O 1
ATOM 2373 N N . GLU A 1 292 ? 16.523 -1.993 -19.493 1.00 88.44 292 GLU A N 1
ATOM 2374 C CA . GLU A 1 292 ? 17.572 -2.877 -20.025 1.00 88.44 292 GLU A CA 1
ATOM 2375 C C . GLU A 1 292 ? 17.267 -4.366 -19.801 1.00 88.44 292 GLU A C 1
ATOM 2377 O O . GLU A 1 292 ? 17.765 -5.210 -20.539 1.00 88.44 292 GLU A O 1
ATOM 2382 N N . ASN A 1 293 ? 16.418 -4.687 -18.820 1.00 89.69 293 ASN A N 1
ATOM 2383 C CA . ASN A 1 293 ? 15.952 -6.046 -18.532 1.00 89.69 293 ASN A CA 1
ATOM 2384 C C . ASN A 1 293 ? 14.579 -6.351 -19.156 1.00 89.69 293 ASN A C 1
ATOM 2386 O O . ASN A 1 293 ? 13.944 -7.345 -18.808 1.00 89.69 293 ASN A O 1
ATOM 2390 N N . GLY A 1 294 ? 14.107 -5.505 -20.077 1.00 87.25 294 GLY A N 1
ATOM 2391 C CA . GLY A 1 294 ? 12.883 -5.751 -20.834 1.00 87.25 294 GLY A CA 1
ATOM 2392 C C . GLY A 1 294 ? 11.598 -5.602 -20.021 1.00 87.25 294 GLY A C 1
ATOM 2393 O O . GLY A 1 294 ? 10.598 -6.211 -20.377 1.00 87.25 294 GLY A O 1
ATOM 2394 N N . VAL A 1 295 ? 11.607 -4.815 -18.941 1.00 88.69 295 VAL A N 1
ATOM 2395 C CA . VAL A 1 295 ? 10.397 -4.550 -18.140 1.00 88.69 295 VAL A CA 1
ATOM 2396 C C . VAL A 1 295 ? 9.421 -3.611 -18.864 1.00 88.69 295 VAL A C 1
ATOM 2398 O O . VAL A 1 295 ? 8.233 -3.676 -18.598 1.00 88.69 295 VAL A O 1
ATOM 2401 N N . PHE A 1 296 ? 9.899 -2.746 -19.770 1.00 85.69 296 PHE A N 1
ATOM 2402 C CA . PHE A 1 296 ? 9.102 -1.688 -20.423 1.00 85.69 296 PHE A CA 1
ATOM 2403 C C . PHE A 1 296 ? 9.005 -1.836 -21.950 1.00 85.69 296 PHE A C 1
ATOM 2405 O O . PHE A 1 296 ? 9.052 -0.842 -22.683 1.00 85.69 296 PHE A O 1
ATOM 2412 N N . LEU A 1 297 ? 8.968 -3.073 -22.455 1.00 82.75 297 LEU A N 1
ATOM 2413 C CA . LEU A 1 297 ? 9.042 -3.336 -23.896 1.00 82.75 297 LEU A CA 1
ATOM 2414 C C . LEU A 1 297 ? 7.891 -2.674 -24.661 1.00 82.75 297 LEU A C 1
ATOM 2416 O O . LEU A 1 297 ? 8.135 -2.022 -25.675 1.00 82.75 297 LEU A O 1
ATOM 2420 N N . SER A 1 298 ? 6.662 -2.765 -24.152 1.00 79.12 298 SER A N 1
ATOM 2421 C CA . SER A 1 298 ? 5.474 -2.252 -24.842 1.00 79.12 298 SER A CA 1
ATOM 2422 C C . SER A 1 298 ? 5.491 -0.724 -24.935 1.00 79.12 298 SER A C 1
ATOM 2424 O O . SER A 1 298 ? 5.228 -0.150 -25.994 1.00 79.12 298 SER A O 1
ATOM 2426 N N . CYS A 1 299 ? 5.838 -0.050 -23.839 1.00 74.19 299 CYS A N 1
ATOM 2427 C CA . CYS A 1 299 ? 5.968 1.400 -23.759 1.00 74.19 299 CYS A CA 1
ATOM 2428 C C . CYS A 1 299 ? 7.101 1.897 -24.656 1.00 74.19 299 CYS A C 1
ATOM 2430 O O . CYS A 1 299 ? 6.920 2.858 -25.403 1.00 74.19 299 CYS A O 1
ATOM 2432 N N . PHE A 1 300 ? 8.265 1.245 -24.611 1.00 78.00 300 PHE A N 1
ATOM 2433 C CA . PHE A 1 300 ? 9.406 1.626 -25.440 1.00 78.00 300 PHE A CA 1
ATOM 2434 C C . PHE A 1 300 ? 9.130 1.424 -26.924 1.00 78.00 300 PHE A C 1
ATOM 2436 O O . PHE A 1 300 ? 9.438 2.314 -27.714 1.00 78.00 300 PHE A O 1
ATOM 2443 N N . ASP A 1 301 ? 8.514 0.312 -27.313 1.00 75.12 301 ASP A N 1
ATOM 2444 C CA . ASP A 1 301 ? 8.185 0.056 -28.712 1.00 75.12 301 ASP A CA 1
ATOM 2445 C C . ASP A 1 301 ? 7.137 1.035 -29.239 1.00 75.12 301 ASP A C 1
ATOM 2447 O O . ASP A 1 301 ? 7.259 1.520 -30.366 1.00 75.12 301 ASP A O 1
ATOM 2451 N N . ALA A 1 302 ? 6.154 1.409 -28.421 1.00 69.56 302 ALA A N 1
ATOM 2452 C CA . ALA A 1 302 ? 5.189 2.432 -28.800 1.00 69.56 302 ALA A CA 1
ATOM 2453 C C . ALA A 1 302 ? 5.839 3.821 -28.956 1.00 69.56 302 ALA A C 1
ATOM 2455 O O . ALA A 1 302 ? 5.548 4.534 -29.919 1.00 69.56 302 ALA A O 1
ATOM 2456 N N . VAL A 1 303 ? 6.778 4.188 -28.075 1.00 66.75 303 VAL A N 1
ATOM 2457 C CA . VAL A 1 303 ? 7.557 5.432 -28.209 1.00 66.75 303 VAL A CA 1
ATOM 2458 C C . VAL A 1 303 ? 8.455 5.396 -29.447 1.00 66.75 303 VAL A C 1
ATOM 2460 O O . VAL A 1 303 ? 8.519 6.388 -30.174 1.00 66.75 303 VAL A O 1
ATOM 2463 N N . ARG A 1 304 ? 9.117 4.270 -29.746 1.00 70.88 304 ARG A N 1
ATOM 2464 C CA . ARG A 1 304 ? 9.935 4.109 -30.963 1.00 70.88 304 ARG A CA 1
ATOM 2465 C C . ARG A 1 304 ? 9.104 4.282 -32.227 1.00 70.88 304 ARG A C 1
ATOM 2467 O O . ARG A 1 304 ? 9.503 5.037 -33.111 1.00 70.88 304 ARG A O 1
ATOM 2474 N N . LYS A 1 305 ? 7.934 3.637 -32.292 1.00 68.06 305 LYS A N 1
ATOM 2475 C CA . LYS A 1 305 ? 6.998 3.766 -33.419 1.00 68.06 305 LYS A CA 1
ATOM 2476 C C . LYS A 1 305 ? 6.538 5.209 -33.613 1.00 68.06 305 LYS A C 1
ATOM 2478 O O . LYS A 1 305 ? 6.507 5.685 -34.741 1.00 68.06 305 LYS A O 1
ATOM 2483 N N . ALA A 1 306 ? 6.226 5.913 -32.527 1.00 61.47 306 ALA A N 1
ATOM 2484 C CA . ALA A 1 306 ? 5.748 7.291 -32.594 1.00 61.47 306 ALA A CA 1
ATOM 2485 C C . ALA A 1 306 ? 6.841 8.319 -32.925 1.00 61.47 306 ALA A C 1
ATOM 2487 O O . ALA A 1 306 ? 6.577 9.304 -33.607 1.00 61.47 306 ALA A O 1
ATOM 2488 N N . SER A 1 307 ? 8.063 8.102 -32.437 1.00 61.53 307 SER A N 1
ATOM 2489 C CA . SER A 1 307 ? 9.198 9.012 -32.642 1.00 61.53 307 SER A CA 1
ATOM 2490 C C . SER A 1 307 ? 10.011 8.709 -33.904 1.00 61.53 307 SER A C 1
ATOM 2492 O O . SER A 1 307 ? 10.906 9.481 -34.245 1.00 61.53 307 SER A O 1
ATOM 2494 N N . GLY A 1 308 ? 9.746 7.581 -34.577 1.00 61.00 308 GLY A N 1
ATOM 2495 C CA . GLY A 1 308 ? 10.549 7.096 -35.705 1.00 61.00 308 GLY A CA 1
ATOM 2496 C C . GLY A 1 308 ? 12.006 6.797 -35.329 1.00 61.00 308 GLY A C 1
ATOM 2497 O O . GLY A 1 308 ? 12.881 6.813 -36.191 1.00 61.00 308 GLY A O 1
ATOM 2498 N N . SER A 1 309 ? 12.290 6.587 -34.040 1.00 60.72 309 SER A N 1
ATOM 2499 C CA . SER A 1 309 ? 13.644 6.606 -33.489 1.00 60.72 309 SER A CA 1
ATOM 2500 C C . SER A 1 309 ? 14.146 5.220 -33.075 1.00 60.72 309 SER A C 1
ATOM 2502 O O . SER A 1 309 ? 13.436 4.464 -32.417 1.00 60.72 309 SER A O 1
ATOM 2504 N N . THR A 1 310 ? 15.414 4.911 -33.368 1.00 63.41 310 THR A N 1
ATOM 2505 C CA . THR A 1 310 ? 16.140 3.713 -32.888 1.00 63.41 310 THR A CA 1
ATOM 2506 C C . THR A 1 310 ? 16.932 3.985 -31.602 1.00 63.41 310 THR A C 1
ATOM 2508 O O . THR A 1 310 ? 18.000 3.418 -31.375 1.00 63.41 310 THR A O 1
ATOM 2511 N N . GLN A 1 311 ? 16.450 4.915 -30.780 1.00 71.19 311 GLN A N 1
ATOM 2512 C CA . GLN A 1 311 ? 17.143 5.410 -29.594 1.00 71.19 311 GLN A CA 1
ATOM 2513 C C . GLN A 1 311 ? 17.423 4.333 -28.528 1.00 71.19 311 GLN A C 1
ATOM 2515 O O . GLN A 1 311 ? 16.720 3.322 -28.412 1.00 71.19 311 GLN A O 1
ATOM 2520 N N . SER A 1 312 ? 18.466 4.588 -27.728 1.00 75.25 312 SER A N 1
ATOM 2521 C CA . SER A 1 312 ? 18.849 3.764 -26.575 1.00 75.25 312 SER A CA 1
ATOM 2522 C C . SER A 1 312 ? 17.748 3.718 -25.506 1.00 75.25 312 SER A C 1
ATOM 2524 O O . SER A 1 312 ? 16.925 4.629 -25.418 1.00 75.25 312 SER A O 1
ATOM 2526 N N . VAL A 1 313 ? 17.765 2.696 -24.643 1.00 72.19 313 VAL A N 1
ATOM 2527 C CA . VAL A 1 313 ? 16.828 2.570 -23.507 1.00 72.19 313 VAL A CA 1
ATOM 2528 C C . VAL A 1 313 ? 16.847 3.811 -22.609 1.00 72.19 313 VAL A C 1
ATOM 2530 O O . VAL A 1 313 ? 15.787 4.321 -22.260 1.00 72.19 313 VAL A O 1
ATOM 2533 N N . ALA A 1 314 ? 18.030 4.345 -22.295 1.00 69.62 314 ALA A N 1
ATOM 2534 C CA . ALA A 1 314 ? 18.166 5.552 -21.480 1.00 69.62 314 ALA A CA 1
ATOM 2535 C C . ALA A 1 314 ? 17.526 6.781 -22.152 1.00 69.62 314 ALA A C 1
ATOM 2537 O O . ALA A 1 314 ? 16.872 7.586 -21.493 1.00 69.62 314 ALA A O 1
ATOM 2538 N N . SER A 1 315 ? 17.659 6.907 -23.475 1.00 67.81 315 SER A N 1
ATOM 2539 C CA . SER A 1 315 ? 17.026 7.985 -24.246 1.00 67.81 315 SER A CA 1
ATOM 2540 C C . SER A 1 315 ? 15.498 7.861 -24.260 1.00 67.81 315 SER A C 1
ATOM 2542 O O . SER A 1 315 ? 14.803 8.859 -24.085 1.00 67.81 315 SER A O 1
ATOM 2544 N N . LEU A 1 316 ? 14.971 6.639 -24.393 1.00 67.69 316 LEU A N 1
ATOM 2545 C CA . LEU A 1 316 ? 13.530 6.369 -24.333 1.00 67.69 316 LEU A CA 1
ATOM 2546 C C . LEU A 1 316 ? 12.966 6.618 -22.928 1.00 67.69 316 LEU A C 1
ATOM 2548 O O . LEU A 1 316 ? 11.916 7.241 -22.791 1.00 67.69 316 LEU A O 1
ATOM 2552 N N . ALA A 1 317 ? 13.685 6.202 -21.883 1.00 68.69 317 ALA A N 1
ATOM 2553 C CA . ALA A 1 317 ? 13.329 6.480 -20.495 1.00 68.69 317 ALA A CA 1
ATOM 2554 C C . ALA A 1 317 ? 13.320 7.990 -20.208 1.00 68.69 317 ALA A C 1
ATOM 2556 O O . ALA A 1 317 ? 12.368 8.500 -19.620 1.00 68.69 317 ALA A O 1
ATOM 2557 N N . PHE A 1 318 ? 14.332 8.725 -20.679 1.00 70.62 318 PHE A N 1
ATOM 2558 C CA . PHE A 1 318 ? 14.386 10.182 -20.563 1.00 70.62 318 PHE A CA 1
ATOM 2559 C C . PHE A 1 318 ? 13.224 10.864 -21.296 1.00 70.62 318 PHE A C 1
ATOM 2561 O O . PHE A 1 318 ? 12.612 11.788 -20.756 1.00 70.62 318 PHE A O 1
ATOM 2568 N N . TYR A 1 319 ? 12.890 10.396 -22.501 1.00 65.25 319 TYR A N 1
ATOM 2569 C CA . TYR A 1 319 ? 11.755 10.899 -23.274 1.00 65.25 319 TYR A CA 1
ATOM 2570 C C . TYR A 1 319 ? 10.432 10.683 -22.531 1.00 65.25 319 TYR A C 1
ATOM 2572 O O . TYR A 1 319 ? 9.657 11.622 -22.367 1.00 65.25 319 TYR A O 1
ATOM 2580 N N . ILE A 1 320 ? 10.211 9.480 -21.994 1.00 65.75 320 ILE A N 1
ATOM 2581 C CA . ILE A 1 320 ? 9.030 9.159 -21.185 1.00 65.75 320 ILE A CA 1
ATOM 2582 C C . ILE A 1 320 ? 8.949 10.069 -19.954 1.00 65.75 320 ILE A C 1
ATOM 2584 O O . ILE A 1 320 ? 7.906 10.680 -19.734 1.00 65.75 320 ILE A O 1
ATOM 2588 N N . ILE A 1 321 ? 10.046 10.233 -19.203 1.00 65.31 321 ILE A N 1
ATOM 2589 C CA . ILE A 1 321 ? 10.112 11.155 -18.054 1.00 65.31 321 ILE A CA 1
ATOM 2590 C C . ILE A 1 321 ? 9.763 12.587 -18.477 1.00 65.31 321 ILE A C 1
ATOM 2592 O O . ILE A 1 321 ? 9.000 13.255 -17.788 1.00 65.31 321 ILE A O 1
ATOM 2596 N N . SER A 1 322 ? 10.278 13.049 -19.616 1.00 64.06 322 SER A N 1
ATOM 2597 C CA . SER A 1 322 ? 10.063 14.414 -20.117 1.00 64.06 322 SER A CA 1
ATOM 2598 C C . SER A 1 322 ? 8.632 14.662 -20.614 1.00 64.06 322 SER A C 1
ATOM 2600 O O . SER A 1 322 ? 8.171 15.801 -20.622 1.00 64.06 322 SER A O 1
ATOM 2602 N N . CYS A 1 323 ? 7.911 13.613 -21.021 1.00 56.69 323 CYS A N 1
ATOM 2603 C CA . CYS A 1 323 ? 6.493 13.675 -21.393 1.00 56.69 323 CYS A CA 1
ATOM 2604 C C . CYS A 1 323 ? 5.537 13.535 -20.186 1.00 56.69 323 CYS A C 1
ATOM 2606 O O . CYS A 1 323 ? 4.314 13.716 -20.302 1.00 56.69 323 CYS A O 1
ATOM 2608 N N . LEU A 1 324 ? 6.067 13.207 -19.009 1.00 51.94 324 LEU A N 1
ATOM 2609 C CA . LEU A 1 324 ? 5.339 13.181 -17.743 1.00 51.94 324 LEU A CA 1
ATOM 2610 C C . LEU A 1 324 ? 5.410 14.599 -17.121 1.00 51.94 324 LEU A C 1
ATOM 2612 O O . LEU A 1 324 ? 6.431 15.265 -17.254 1.00 51.94 324 LEU A O 1
ATOM 2616 N N . PRO A 1 325 ? 4.323 15.150 -16.540 1.00 44.41 325 PRO A N 1
ATOM 2617 C CA . PRO A 1 325 ? 4.329 16.495 -15.991 1.00 44.41 325 PRO A CA 1
ATOM 2618 C C . PRO A 1 325 ? 5.154 16.457 -14.701 1.00 44.41 325 PRO A C 1
ATOM 2620 O O . PRO A 1 325 ? 5.185 15.440 -14.006 1.00 44.41 325 PRO A O 1
ATOM 2623 N N . GLN A 1 326 ? 5.840 17.550 -14.399 1.00 44.97 326 GLN A N 1
ATOM 2624 C CA . GLN A 1 326 ? 6.646 17.643 -13.182 1.00 44.97 326 GLN A CA 1
ATOM 2625 C C . GLN A 1 326 ? 5.793 17.849 -11.934 1.00 44.97 326 GLN A C 1
ATOM 2627 O O . GLN A 1 326 ? 4.761 18.555 -12.037 1.00 44.97 326 GLN A O 1
#

pLDDT: mean 70.07, std 16.02, range [34.78, 92.31]

Sequence (326 aa):
MSAESSFNGSYQRLKHLMTCFVCYNKYSASRKPKWLICKHYFCQQCLAKIQEKGMIKCPLCRQLQFYSEETSIQPDAVVDLMEKASVHLARLKANQRLKRELETAKIRKIQMWDERERKIELDLANFRQSPTFNDFSALQLALALAKNQVIPLASQDRINFYSDFQERLEQYLRNSASVTNDEVISWIEEVNNKITAEDFTGYHFIRALAAAIINCSITKDRGGLNTIRTSVLKHWAPVLKRYVDSEIYYNNHNAIMEMKLILAVQELTSERKYRKDGFAGLTLEILSAFGENGVFLSCFDAVRKASGSTQSVASLAFYIISCLPQ

Secondary structure (DSSP, 8-state):
--HHHHHHHHHHHHHHHTB-TTT-PBPBTTB-EEE-TTS-EEEHHHHHHH-BTTEEE-TTT--EEE--GGG----HHHHHHHHHHHHHHHHHHHHHHHHHHHHHHHHHHHHHHHHHHHHHHHHHHHHTT-S---HHHHHHHHHHHHHH---S---HHHHHHHHHHHHHHHHHHHH-TT--HHHHHHHHHHHHTTS-TTGGGSHHHHHHHHHHHHHHTEEE-TTS-EEE-HHHHHHHHHHHHHHHS-TTS-SSHHHHHHHHHHHHHHHHHHSGGGGGG-HHHHHHHHHHHHHHTTTTHHHHHHHHHHHT----HHHHHHHHHHHS--

Organism: Daphnia pulex (NCBI:txid6669)

Radius of gyration: 32.47 Å; chains: 1; bounding box: 65×41×98 Å

Foldseek 3Di:
DDPVVVVVVVLVVLQVLQAFPQPRDGADPVFAWFADPVRDTGTPVRQVVQDDPQWHQDPPPRDIDGDDPPPGPRPVVSNVVNVVSVVVSVVVVVVVVVVVVVVVVVVVVLVVLVVVVVVVVVVVVVVVPDDDDDLVVVLLVLLVVLVSDPDNDDDPVRLVLLVVVLVVLLCVLQPDPDDALVNSLVVVVVSCPVDDPVCLLGLSNLLSLLSSQQVNQWDQDPVRDTDGDLVSLLRNLVNSLVSLVPPPDDDDSSQSSLSSNLVSLLVNCPDPSNVPPPSLVSSLSNQLSNVVNVSNVPQQVSVCVVVVDPDDSSVSSSVVVVSRDD